Protein AF-A0A1Q8G373-F1 (afdb_monomer_lite)

Foldseek 3Di:
DDDDDPPPPPPPPPPQLPLQQDDPVLQVQLQCQLLDDDDPPDFRSNLVSLVVVCVVSVPPDQQVVCVSLVHGSVLNVCCSRPVQQHWCVSVQSSQVSNQKAKAWDDPLFDLVQFGEHRLLRLLLLQLVVLLRDLVNLCVLLVNDSVQNVCSNVVHIDGSNSVSSSQVSSVIGMGMDRNVRYDHDPPPPPDDDDDDDDDDDDDDDDDDDDDDPDPDDPVNVPPDPDDDPSVRSSVVSNVVSCVVCVVSVVSVVVVDPPPD

Sequence (259 aa):
MYLTHSGTQKTAKTPPLKRLRVGRKLLHELTDAVNSPATASKAHPLGDMLKQLRIDAGAAKRYQFASVLGMTDQTLQKLESQPLKSGSQPMFKLLESFGLALTLEVPDLDISFGYPELHEAFFALRCRNADLTQRELCVASGVARSTLQNFESGKPIKLSMLLKMVNAMGARVMMVPADQVKAGIVAEDDSSNETLHRHDPVSAGTSTPPESRAPSLADKADAAAPPSEQERADRIARANVKRAPWYWDGARRRWPVAS

Radius of gyration: 26.83 Å; chains: 1; bounding box: 79×47×90 Å

Secondary structure (DSSP, 8-state):
-------------PPP-------HHHHHHHHHHHHS---TTS--HHHHHHHHHHHHTT--SHHHHHHHTTS-HHHHHHHHH-TTTSBHHHHHHHHHHTTEEEEE--TT--GGG-EEPHHHHHHHHHHHSTT--HHHHHHHHT--HHHHHHHHTT---BHHHHHHHHHHTT--EEEEEGGGEES-----------------------------PPPPTTTT-S--PPPPHHHHHHHHHHHHHHH-HHHHHHHHTTS----

Structure (mmCIF, N/CA/C/O backbone):
data_AF-A0A1Q8G373-F1
#
_entry.id   AF-A0A1Q8G373-F1
#
loop_
_atom_site.group_PDB
_atom_site.id
_atom_site.type_symbol
_atom_site.label_atom_id
_atom_site.label_alt_id
_atom_site.label_comp_id
_atom_site.label_asym_id
_atom_site.label_entity_id
_atom_site.label_seq_id
_atom_site.pdbx_PDB_ins_code
_atom_site.Cartn_x
_atom_site.Cartn_y
_atom_site.Cartn_z
_atom_site.occupancy
_atom_site.B_iso_or_equiv
_atom_site.auth_seq_id
_atom_site.auth_comp_id
_atom_site.auth_asym_id
_atom_site.auth_atom_id
_atom_site.pdbx_PDB_model_num
ATOM 1 N N . MET A 1 1 ? 7.523 19.845 58.031 1.00 40.66 1 MET A N 1
ATOM 2 C CA . MET A 1 1 ? 7.485 18.493 57.431 1.00 40.66 1 MET A CA 1
ATOM 3 C C . MET A 1 1 ? 6.571 18.550 56.219 1.00 40.66 1 MET A C 1
ATOM 5 O O . MET A 1 1 ? 5.391 18.811 56.395 1.00 40.66 1 MET A O 1
ATOM 9 N N . TYR A 1 2 ? 7.112 18.408 55.008 1.00 35.09 2 TYR A N 1
ATOM 10 C CA . TYR A 1 2 ? 6.327 18.413 53.769 1.00 35.09 2 TYR A CA 1
ATOM 11 C C . TYR A 1 2 ? 5.947 16.974 53.410 1.00 35.09 2 TYR A C 1
ATOM 13 O O . TYR A 1 2 ? 6.823 16.132 53.229 1.00 35.09 2 TYR A O 1
ATOM 21 N N . LEU A 1 3 ? 4.644 16.692 53.345 1.00 36.81 3 LEU A N 1
ATOM 22 C CA . LEU A 1 3 ? 4.107 15.410 52.896 1.00 36.81 3 LEU A CA 1
ATOM 23 C C . LEU A 1 3 ? 4.164 15.352 51.367 1.00 36.81 3 LEU A C 1
ATOM 25 O O . LEU A 1 3 ? 3.478 16.097 50.670 1.00 36.81 3 LEU A O 1
ATOM 29 N N . THR A 1 4 ? 5.000 14.459 50.854 1.00 37.41 4 THR A N 1
ATOM 30 C CA . THR A 1 4 ? 5.125 14.123 49.439 1.00 37.41 4 THR A CA 1
ATOM 31 C C . THR A 1 4 ? 3.889 13.347 48.974 1.00 37.41 4 THR A C 1
ATOM 33 O O . THR A 1 4 ? 3.570 12.279 49.487 1.00 37.41 4 THR A O 1
ATOM 36 N N . HIS A 1 5 ? 3.166 13.878 47.987 1.00 34.53 5 HIS A N 1
ATOM 37 C CA . HIS A 1 5 ? 2.150 13.127 47.247 1.00 34.53 5 HIS A CA 1
ATOM 38 C C . HIS A 1 5 ? 2.832 12.328 46.131 1.00 34.53 5 HIS A C 1
ATOM 40 O O . HIS A 1 5 ? 3.001 12.808 45.012 1.00 34.53 5 HIS A O 1
ATOM 46 N N . SER A 1 6 ? 3.238 11.094 46.432 1.00 36.00 6 SER A N 1
ATOM 47 C CA . SER A 1 6 ? 3.631 10.103 45.428 1.00 36.00 6 SER A CA 1
ATOM 48 C C . SER A 1 6 ? 2.378 9.477 44.807 1.00 36.00 6 SER A C 1
ATOM 50 O O . SER A 1 6 ? 1.908 8.407 45.193 1.00 36.00 6 SER A O 1
ATOM 52 N N . GLY A 1 7 ? 1.814 10.172 43.818 1.00 33.72 7 GLY A N 1
ATOM 53 C CA . GLY A 1 7 ? 0.784 9.622 42.944 1.00 33.72 7 GLY A CA 1
ATOM 54 C C . GLY A 1 7 ? 1.361 8.483 42.107 1.00 33.72 7 GLY A C 1
ATOM 55 O O . GLY A 1 7 ? 2.015 8.711 41.093 1.00 33.72 7 GLY A O 1
ATOM 56 N N . THR A 1 8 ? 1.118 7.245 42.527 1.00 35.25 8 THR A N 1
ATOM 57 C CA . THR A 1 8 ? 1.354 6.058 41.704 1.00 35.25 8 THR A CA 1
ATOM 58 C C . THR A 1 8 ? 0.386 6.093 40.521 1.00 35.25 8 THR A C 1
ATOM 60 O O . THR A 1 8 ? -0.791 5.753 40.638 1.00 35.25 8 THR A O 1
ATOM 63 N N . GLN A 1 9 ? 0.870 6.539 39.358 1.00 37.75 9 GLN A N 1
ATOM 64 C CA . GLN A 1 9 ? 0.157 6.367 38.096 1.00 37.75 9 GLN A CA 1
ATOM 65 C C . GLN A 1 9 ? 0.028 4.866 37.829 1.00 37.75 9 GLN A C 1
ATOM 67 O O . GLN A 1 9 ? 0.966 4.206 37.385 1.00 37.75 9 GLN A O 1
ATOM 72 N N . LYS A 1 10 ? -1.150 4.312 38.135 1.00 37.44 10 LYS A N 1
ATOM 73 C CA . LYS A 1 10 ? -1.556 2.985 37.678 1.00 37.44 10 LYS A CA 1
ATOM 74 C C . LYS A 1 10 ? -1.537 3.016 36.154 1.00 37.44 10 LYS A C 1
ATOM 76 O O . LYS A 1 10 ? -2.417 3.608 35.533 1.00 37.44 10 LYS A O 1
ATOM 81 N N . THR A 1 11 ? -0.521 2.399 35.563 1.00 42.25 11 THR A N 1
ATOM 82 C CA . THR A 1 11 ? -0.479 2.104 34.136 1.00 42.25 11 THR A CA 1
ATOM 83 C C . THR A 1 11 ? -1.720 1.281 33.813 1.00 42.25 11 THR 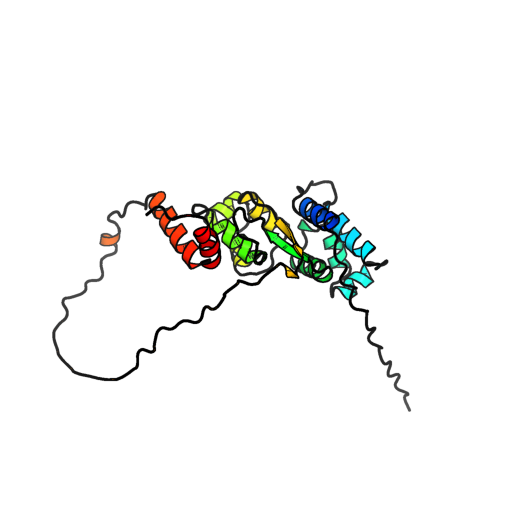A C 1
ATOM 85 O O . THR A 1 11 ? -1.873 0.138 34.249 1.00 42.25 11 THR A O 1
ATOM 88 N N . ALA A 1 12 ? -2.675 1.905 33.126 1.00 42.56 12 ALA A N 1
ATOM 89 C CA . ALA A 1 12 ? -3.857 1.220 32.648 1.00 42.56 12 ALA A CA 1
ATOM 90 C C . ALA A 1 12 ? -3.376 0.117 31.702 1.00 42.56 12 ALA A C 1
ATOM 92 O O . ALA A 1 12 ? -2.926 0.395 30.593 1.00 42.56 12 ALA A O 1
ATOM 93 N N . LYS A 1 13 ? -3.426 -1.137 32.163 1.00 43.00 13 LYS A N 1
ATOM 94 C CA . LYS A 1 13 ? -3.308 -2.311 31.302 1.00 43.00 13 LYS A CA 1
ATOM 95 C C . LYS A 1 13 ? -4.529 -2.296 30.392 1.00 43.00 13 LYS A C 1
ATOM 97 O O . LYS A 1 13 ? -5.554 -2.890 30.714 1.00 43.00 13 LYS A O 1
ATOM 102 N N . THR A 1 14 ? -4.448 -1.550 29.293 1.00 44.91 14 THR A N 1
ATOM 103 C CA . THR A 1 14 ? -5.397 -1.688 28.197 1.00 44.91 14 THR A CA 1
ATOM 104 C C . THR A 1 14 ? -5.365 -3.154 27.792 1.00 44.91 14 THR A C 1
ATOM 106 O O . THR A 1 14 ? -4.277 -3.663 27.498 1.00 44.91 14 THR A O 1
ATOM 109 N N . PRO A 1 15 ? -6.505 -3.864 27.837 1.00 41.16 15 PRO A N 1
ATOM 110 C CA . PRO A 1 15 ? -6.554 -5.213 27.305 1.00 41.16 15 PRO A CA 1
ATOM 111 C C . PRO A 1 15 ? -6.036 -5.150 25.863 1.00 41.16 15 PRO A C 1
ATOM 113 O O . PRO A 1 15 ? -6.321 -4.159 25.177 1.00 41.16 15 PRO A O 1
ATOM 116 N N . PRO A 1 16 ? -5.247 -6.142 25.406 1.00 53.38 16 PRO A N 1
ATOM 117 C CA . PRO A 1 16 ? -4.838 -6.179 24.011 1.00 53.38 16 PRO A CA 1
ATOM 118 C C . PRO A 1 16 ? -6.116 -6.036 23.197 1.00 53.38 16 PRO A C 1
ATOM 120 O O . PRO A 1 16 ? -7.096 -6.718 23.518 1.00 53.38 16 PRO A O 1
ATOM 123 N N . LEU A 1 17 ? -6.138 -5.113 22.223 1.00 54.50 17 LEU A N 1
ATOM 124 C CA . LEU A 1 17 ? -7.210 -5.068 21.232 1.00 54.50 17 LEU A CA 1
ATOM 125 C C . LEU A 1 17 ? -7.452 -6.527 20.865 1.00 54.50 17 LEU A C 1
ATOM 127 O O . LEU A 1 17 ? -6.525 -7.188 20.386 1.00 54.50 17 LEU A O 1
ATOM 131 N N . LYS A 1 18 ? -8.622 -7.079 21.231 1.00 47.75 18 LYS A N 1
ATOM 132 C CA . LYS A 1 18 ? -9.001 -8.425 20.793 1.00 47.75 18 LYS A CA 1
ATOM 133 C C . LYS A 1 18 ? -8.714 -8.382 19.308 1.00 47.75 18 LYS A C 1
ATOM 135 O O . LYS A 1 18 ? -9.288 -7.505 18.673 1.00 47.75 18 LYS A O 1
ATOM 140 N N . ARG A 1 19 ? -7.767 -9.191 18.810 1.00 53.88 19 ARG A N 1
ATOM 141 C CA . ARG A 1 19 ? -7.349 -9.171 17.402 1.00 53.88 19 ARG A CA 1
ATOM 142 C C . ARG A 1 19 ? -8.621 -9.322 16.585 1.00 53.88 19 ARG A C 1
ATOM 144 O O . ARG A 1 19 ? -9.150 -10.429 16.473 1.00 53.88 19 ARG A O 1
ATOM 151 N N . LEU A 1 20 ? -9.184 -8.197 16.160 1.00 58.12 20 LEU A N 1
ATOM 152 C CA . LEU A 1 20 ? -10.490 -8.151 15.542 1.00 58.12 20 LEU A CA 1
ATOM 153 C C . LEU A 1 20 ? -10.232 -8.688 14.162 1.00 58.12 20 LEU A C 1
ATOM 155 O O . LEU A 1 20 ? -9.673 -7.999 13.315 1.00 58.12 20 LEU A O 1
ATOM 159 N N . ARG A 1 21 ? -10.531 -9.976 13.996 1.00 65.62 21 ARG A N 1
ATOM 160 C CA . ARG A 1 21 ? -10.386 -10.638 12.713 1.00 65.62 21 ARG A CA 1
ATOM 161 C C . ARG A 1 21 ? -11.358 -9.957 11.771 1.00 65.62 21 ARG A C 1
ATOM 163 O O . ARG A 1 21 ? -12.569 -10.140 11.873 1.00 65.62 21 ARG A O 1
ATOM 170 N N . VAL A 1 22 ? -10.801 -9.145 10.887 1.00 75.38 22 VAL A N 1
ATOM 171 C CA . VAL A 1 22 ? -11.544 -8.499 9.819 1.00 75.38 22 VAL A CA 1
ATOM 172 C C . VAL A 1 22 ? -12.121 -9.605 8.939 1.00 75.38 22 VAL A C 1
ATOM 174 O O . VAL A 1 22 ? -11.397 -10.460 8.429 1.00 75.38 22 VAL A O 1
ATOM 177 N N . GLY A 1 23 ? -13.448 -9.641 8.821 1.00 76.31 23 GLY A N 1
ATOM 178 C CA . GLY A 1 23 ? -14.125 -10.620 7.977 1.00 76.31 23 GLY A CA 1
ATOM 179 C C . GLY A 1 23 ? -13.752 -10.436 6.503 1.00 76.31 23 GLY A C 1
ATOM 180 O O . GLY A 1 23 ? -13.417 -9.334 6.071 1.00 76.31 23 GLY A O 1
ATOM 181 N N . ARG A 1 24 ? -13.874 -11.505 5.702 1.00 80.44 24 ARG A N 1
ATOM 182 C CA . ARG A 1 24 ? -13.536 -11.494 4.261 1.00 80.44 24 ARG A CA 1
ATOM 183 C C . ARG A 1 24 ? -14.204 -10.351 3.488 1.00 80.44 24 ARG A C 1
ATOM 185 O O . ARG A 1 24 ? -13.582 -9.769 2.610 1.00 80.44 24 ARG A O 1
ATOM 192 N N . LYS A 1 25 ? -15.449 -10.012 3.841 1.00 84.31 25 LYS A N 1
ATOM 193 C CA . LYS A 1 25 ? -16.202 -8.914 3.222 1.00 84.31 25 LYS A CA 1
ATOM 194 C C . LYS A 1 25 ? -15.524 -7.557 3.441 1.00 84.31 25 LYS A C 1
ATOM 196 O O . LYS A 1 25 ? -15.244 -6.863 2.475 1.00 84.31 25 LYS A O 1
ATOM 201 N N . LEU A 1 26 ? -15.201 -7.222 4.690 1.00 83.19 26 LEU A N 1
ATOM 202 C CA . LEU A 1 26 ? -14.555 -5.951 5.023 1.00 83.19 26 LEU A CA 1
ATOM 203 C C . LEU A 1 26 ? -13.131 -5.873 4.449 1.00 83.19 26 LEU A C 1
ATOM 205 O O . LEU A 1 26 ? -12.700 -4.809 4.024 1.00 83.19 26 LEU A O 1
ATOM 209 N N . LEU A 1 27 ? -12.417 -7.001 4.362 1.00 87.00 27 LEU A N 1
ATOM 210 C CA . LEU A 1 27 ? -11.117 -7.066 3.683 1.00 87.00 27 LEU A CA 1
ATOM 211 C C . LEU A 1 27 ? -11.221 -6.709 2.190 1.00 87.00 27 LEU A C 1
ATOM 213 O O . LEU A 1 27 ? -10.387 -5.966 1.666 1.00 87.00 27 LEU A O 1
ATOM 217 N N . HIS A 1 28 ? -12.251 -7.225 1.516 1.00 87.12 28 HIS A N 1
ATOM 218 C CA . HIS A 1 28 ? -12.525 -6.916 0.115 1.00 87.12 28 HIS A CA 1
ATOM 219 C C . HIS A 1 28 ? -12.902 -5.441 -0.060 1.00 87.12 28 HIS A C 1
ATOM 221 O O . HIS A 1 28 ? -12.321 -4.753 -0.893 1.00 87.12 28 HIS A O 1
ATOM 227 N N . GLU A 1 29 ? -13.798 -4.925 0.787 1.00 89.69 29 GLU A N 1
ATOM 228 C CA . GLU A 1 29 ? -14.205 -3.514 0.779 1.00 89.69 29 GLU A CA 1
ATOM 229 C C . GLU A 1 29 ? -13.019 -2.574 1.025 1.00 89.69 29 GLU A C 1
ATOM 231 O O . GLU A 1 29 ? -12.872 -1.569 0.335 1.00 89.69 29 GLU A O 1
ATOM 236 N N . LEU A 1 30 ? -12.127 -2.915 1.958 1.00 90.06 30 LEU A N 1
ATOM 237 C CA . LEU A 1 30 ? -10.898 -2.163 2.210 1.00 90.06 30 LEU A CA 1
ATOM 238 C C . LEU A 1 30 ? -9.950 -2.183 1.007 1.00 90.06 30 LEU A C 1
ATOM 240 O O . LEU A 1 30 ? -9.369 -1.150 0.671 1.00 90.06 30 LEU A O 1
ATOM 244 N N . THR A 1 31 ? -9.800 -3.338 0.355 1.00 90.81 31 THR A N 1
ATOM 245 C CA . THR A 1 31 ? -8.968 -3.488 -0.847 1.00 90.81 31 THR A CA 1
ATOM 246 C C . THR A 1 31 ? -9.516 -2.651 -2.004 1.00 90.81 31 THR A C 1
ATOM 248 O O . THR A 1 31 ? -8.767 -1.911 -2.646 1.00 90.81 31 THR A O 1
ATOM 251 N N . ASP A 1 32 ? -10.825 -2.677 -2.238 1.00 91.75 32 ASP A N 1
ATOM 252 C CA . ASP A 1 32 ? -11.466 -1.848 -3.264 1.00 91.75 32 ASP A CA 1
ATOM 253 C C . ASP A 1 32 ? -11.379 -0.357 -2.925 1.00 91.75 32 ASP A C 1
ATOM 255 O O . ASP A 1 32 ? -11.057 0.479 -3.777 1.00 91.75 32 ASP A O 1
ATOM 259 N N . ALA A 1 33 ? -11.588 -0.011 -1.655 1.00 91.31 33 ALA A N 1
ATOM 260 C CA . ALA A 1 33 ? -11.496 1.357 -1.178 1.00 91.31 33 ALA A CA 1
ATOM 261 C C . ALA A 1 33 ? -10.077 1.924 -1.319 1.00 91.31 33 ALA A C 1
ATOM 263 O O . ALA A 1 33 ? -9.946 3.106 -1.625 1.00 91.31 33 ALA A O 1
ATOM 264 N N . VAL A 1 34 ? -9.018 1.120 -1.135 1.00 91.75 34 VAL A N 1
ATOM 265 C CA . VAL A 1 34 ? -7.618 1.564 -1.290 1.00 91.75 34 VAL A CA 1
ATOM 266 C C . VAL A 1 34 ? -7.278 1.929 -2.736 1.00 91.75 34 VAL A C 1
ATOM 268 O O . VAL A 1 34 ? -6.515 2.867 -2.958 1.00 91.75 34 VAL A O 1
ATOM 271 N N . ASN A 1 35 ? -7.851 1.210 -3.704 1.00 90.94 35 ASN A N 1
ATOM 272 C CA . ASN A 1 35 ? -7.591 1.399 -5.134 1.00 90.94 35 ASN A CA 1
ATOM 273 C C . ASN A 1 35 ? -8.575 2.375 -5.797 1.00 90.94 35 ASN A C 1
ATOM 275 O O . ASN A 1 35 ? -8.449 2.666 -6.986 1.00 90.94 35 ASN A O 1
ATOM 279 N N . SER A 1 36 ? -9.564 2.872 -5.053 1.00 89.81 36 SER A N 1
ATOM 280 C CA . SER A 1 36 ? -10.549 3.815 -5.574 1.00 89.81 36 SER A CA 1
ATOM 281 C C . SER A 1 36 ? -9.874 5.130 -5.996 1.00 89.81 36 SER A C 1
ATOM 283 O O . SER A 1 36 ? -9.014 5.642 -5.277 1.00 89.81 36 SER A O 1
ATOM 285 N N . PRO A 1 37 ? -10.245 5.718 -7.146 1.00 82.88 37 PRO A N 1
ATOM 286 C CA . PRO A 1 37 ? -9.646 6.964 -7.600 1.00 82.88 37 PRO A CA 1
ATOM 287 C C . PRO A 1 37 ? -9.969 8.108 -6.633 1.00 82.88 37 PRO A C 1
ATOM 289 O O . PRO A 1 37 ? -11.103 8.285 -6.185 1.00 82.88 37 PRO A O 1
ATOM 292 N N . ALA A 1 38 ? -8.965 8.933 -6.339 1.00 75.75 38 ALA A N 1
ATOM 293 C CA . ALA A 1 38 ? -9.148 10.110 -5.504 1.00 75.75 38 ALA A CA 1
ATOM 294 C C . ALA A 1 38 ? -9.917 11.198 -6.268 1.00 75.75 38 ALA A C 1
ATOM 296 O O . ALA A 1 38 ? -9.365 11.856 -7.148 1.00 75.75 38 ALA A O 1
ATOM 297 N N . THR A 1 39 ? -11.180 11.427 -5.917 1.00 74.06 39 THR A N 1
ATOM 298 C CA . THR A 1 39 ? -11.955 12.560 -6.444 1.00 74.06 39 THR A CA 1
ATOM 299 C C . THR A 1 39 ? -11.645 13.834 -5.658 1.00 74.06 39 THR A C 1
ATOM 301 O O . THR A 1 39 ? -11.597 13.797 -4.431 1.00 74.06 39 THR A O 1
ATOM 304 N N . ALA A 1 40 ? -11.477 14.973 -6.336 1.00 61.69 40 ALA A N 1
ATOM 305 C CA . ALA A 1 40 ? -11.074 16.236 -5.705 1.00 61.69 40 ALA A CA 1
ATOM 306 C C . ALA A 1 40 ? -12.068 16.783 -4.656 1.00 61.69 40 ALA A C 1
ATOM 308 O O . ALA A 1 40 ? -11.662 17.545 -3.781 1.00 61.69 40 ALA A O 1
ATOM 309 N N . SER A 1 41 ? -13.349 16.405 -4.731 1.00 61.81 41 SER A N 1
ATOM 310 C CA . SER A 1 41 ? -14.431 16.992 -3.928 1.00 61.81 41 SER A CA 1
ATOM 311 C C . SER A 1 41 ? -14.982 16.098 -2.814 1.00 61.81 41 SER A C 1
ATOM 313 O O . SER A 1 41 ? -15.670 16.603 -1.929 1.00 61.81 41 SER A O 1
ATOM 315 N N . LYS A 1 42 ? -14.701 14.789 -2.824 1.00 74.88 42 LYS A N 1
ATOM 316 C CA . LYS A 1 42 ? -15.295 13.827 -1.882 1.00 74.88 42 LYS A CA 1
ATOM 317 C C . LYS A 1 42 ? -14.236 13.209 -0.976 1.00 74.88 42 LYS A C 1
ATOM 319 O O . LYS A 1 42 ? -13.100 12.985 -1.395 1.00 74.88 42 LYS A O 1
ATOM 324 N N . ALA A 1 43 ? -14.623 12.925 0.269 1.00 81.56 43 ALA A N 1
ATOM 325 C CA . ALA A 1 43 ? -13.822 12.105 1.168 1.00 81.56 43 ALA A CA 1
ATOM 326 C C . ALA A 1 43 ? -13.487 10.769 0.490 1.00 81.56 43 ALA A C 1
ATOM 328 O O . ALA A 1 43 ? -14.315 10.185 -0.213 1.00 81.56 43 ALA A O 1
ATOM 329 N N . HIS A 1 44 ? -12.250 10.316 0.666 1.00 89.19 44 HIS A N 1
ATOM 330 C CA . HIS A 1 44 ? -11.803 9.067 0.068 1.00 89.19 44 HIS A CA 1
ATOM 331 C C . HIS A 1 44 ? -12.489 7.889 0.779 1.00 89.19 44 HIS A C 1
ATOM 333 O O . HIS A 1 44 ? -12.436 7.857 2.010 1.00 89.19 44 HIS A O 1
ATOM 339 N N . PRO A 1 45 ? -13.048 6.895 0.063 1.00 90.75 45 PRO A N 1
ATOM 340 C CA . PRO A 1 45 ? -13.813 5.799 0.675 1.00 90.75 45 PRO A CA 1
ATOM 341 C C . PRO A 1 45 ? -12.998 5.007 1.705 1.00 90.75 45 PRO A C 1
ATOM 343 O O . PRO A 1 45 ? -13.522 4.572 2.726 1.00 90.75 45 PRO A O 1
ATOM 346 N N . LEU A 1 46 ? -11.683 4.891 1.491 1.00 91.50 46 LEU A N 1
ATOM 347 C CA . LEU A 1 46 ? -10.771 4.284 2.466 1.00 91.50 46 LEU A CA 1
ATOM 348 C C . LEU A 1 46 ? -10.847 4.953 3.847 1.00 91.50 46 LEU A C 1
ATOM 350 O O . LEU A 1 46 ? -10.764 4.270 4.857 1.00 91.50 46 LEU A O 1
ATOM 354 N N . GLY A 1 47 ? -11.009 6.275 3.900 1.00 91.81 47 GLY A N 1
ATOM 355 C CA . GLY A 1 47 ? -11.092 7.016 5.156 1.00 91.81 47 GLY A CA 1
ATOM 356 C C . GLY A 1 47 ? -12.307 6.609 5.988 1.00 91.81 47 GLY A C 1
ATOM 357 O O . GLY A 1 47 ? -12.187 6.365 7.191 1.00 91.81 47 GLY A O 1
ATOM 358 N N . ASP A 1 48 ? -13.450 6.436 5.322 1.00 90.44 48 ASP A N 1
ATOM 359 C CA . ASP A 1 48 ? -14.688 5.965 5.943 1.00 90.44 48 ASP A CA 1
ATOM 360 C C . ASP A 1 48 ? -14.552 4.521 6.443 1.00 90.44 48 ASP A C 1
ATOM 362 O O . ASP A 1 48 ? -14.980 4.215 7.555 1.00 90.44 48 ASP A O 1
ATOM 366 N N . MET A 1 49 ? -13.879 3.648 5.686 1.00 90.50 49 MET A N 1
ATOM 367 C CA . MET A 1 49 ? -13.615 2.266 6.112 1.00 90.50 49 MET A CA 1
ATOM 368 C C . MET A 1 49 ? -12.679 2.190 7.327 1.00 90.50 49 MET A C 1
ATOM 370 O O . MET A 1 49 ? -12.911 1.408 8.245 1.00 90.50 49 MET A O 1
ATOM 374 N N . LEU A 1 50 ? -11.648 3.038 7.389 1.00 90.56 50 LEU A N 1
ATOM 375 C CA . LEU A 1 50 ? -10.752 3.118 8.552 1.00 90.56 50 LEU A CA 1
ATOM 376 C C . LEU A 1 50 ? -11.482 3.631 9.798 1.00 90.56 50 LEU A C 1
ATOM 378 O O . LEU A 1 50 ? -11.260 3.142 10.907 1.00 90.56 50 LEU A O 1
ATOM 382 N N . LYS A 1 51 ? -12.394 4.588 9.611 1.00 90.38 51 LYS A N 1
ATOM 383 C CA . LYS A 1 51 ? -13.281 5.060 10.674 1.00 90.38 51 LYS A CA 1
ATOM 384 C C . LYS A 1 51 ? -14.228 3.950 11.138 1.00 90.38 51 LYS A C 1
ATOM 386 O O . LYS A 1 51 ? -14.445 3.825 12.343 1.00 90.38 51 LYS A O 1
ATOM 391 N N . GLN A 1 52 ? -14.761 3.145 10.216 1.00 87.31 52 GLN A N 1
ATOM 392 C CA . GLN A 1 52 ? -15.616 2.004 10.542 1.00 87.31 52 GLN A CA 1
ATOM 393 C C . GLN A 1 52 ? -14.856 0.949 11.354 1.00 87.31 52 GLN A C 1
ATOM 395 O O . GLN A 1 52 ? -15.335 0.558 12.413 1.00 87.31 52 GLN A O 1
ATOM 400 N N . LEU A 1 53 ? -13.626 0.601 10.957 1.00 87.06 53 LEU A N 1
ATOM 401 C CA . LEU A 1 53 ? -12.752 -0.299 11.723 1.00 87.06 53 LEU A CA 1
ATOM 402 C C . LEU A 1 53 ? -12.573 0.157 13.177 1.00 87.06 53 LEU A C 1
ATOM 404 O O . LEU A 1 53 ? -12.633 -0.650 14.104 1.00 87.06 53 LEU A O 1
ATOM 408 N N . ARG A 1 54 ? -12.385 1.463 13.404 1.00 88.06 54 ARG A N 1
ATOM 409 C CA . ARG A 1 54 ? -12.296 2.016 14.762 1.00 88.06 54 ARG A CA 1
ATOM 410 C C . ARG A 1 54 ? -13.603 1.865 15.544 1.00 88.06 54 ARG A C 1
ATOM 412 O O . ARG A 1 54 ? -13.558 1.583 16.741 1.00 88.06 54 ARG A O 1
ATOM 419 N N . ILE A 1 55 ? -14.748 2.116 14.907 1.00 85.06 55 ILE A N 1
ATOM 420 C CA . ILE A 1 55 ? -16.068 1.980 15.543 1.00 85.06 55 ILE A CA 1
ATOM 421 C C . ILE A 1 55 ? -16.303 0.517 15.933 1.00 85.06 55 ILE A C 1
ATOM 423 O O . ILE A 1 55 ? -16.662 0.246 17.079 1.00 85.06 55 ILE A O 1
ATOM 427 N N . ASP A 1 56 ? -16.002 -0.413 15.028 1.00 80.81 56 ASP A N 1
ATOM 428 C CA . ASP A 1 56 ? -16.121 -1.857 15.250 1.00 80.81 56 ASP A CA 1
ATOM 429 C C . ASP A 1 56 ? -15.161 -2.356 16.340 1.00 80.81 56 ASP A C 1
ATOM 431 O O . ASP A 1 56 ? -15.457 -3.318 17.049 1.00 80.81 56 ASP A O 1
ATOM 435 N N . ALA A 1 57 ? -14.042 -1.653 16.554 1.00 78.75 57 ALA A N 1
ATOM 436 C CA . ALA A 1 57 ? -13.135 -1.899 17.671 1.00 78.75 57 ALA A CA 1
ATOM 437 C C . ALA A 1 57 ? -13.700 -1.543 19.055 1.00 78.75 57 ALA A C 1
ATOM 439 O O . ALA A 1 57 ? -13.029 -1.762 20.066 1.00 78.75 57 ALA A O 1
ATOM 440 N N . GLY A 1 58 ? -14.919 -1.001 19.131 1.00 73.69 58 GLY A N 1
ATOM 441 C CA . GLY A 1 58 ? -15.573 -0.631 20.387 1.00 73.69 58 GLY A CA 1
ATOM 442 C C . GLY A 1 58 ? -14.975 0.616 21.046 1.00 73.69 58 GLY A C 1
ATOM 443 O O . GLY A 1 58 ? -15.359 0.977 22.159 1.00 73.69 58 GLY A O 1
ATOM 444 N N . ALA A 1 59 ? -14.051 1.307 20.372 1.00 67.88 59 ALA A N 1
ATOM 445 C CA . ALA A 1 59 ? -13.464 2.548 20.854 1.00 67.88 59 ALA A CA 1
ATOM 446 C C . ALA A 1 59 ? -14.349 3.736 20.449 1.00 67.88 59 ALA A C 1
ATOM 448 O O . ALA A 1 59 ? -14.196 4.330 19.376 1.00 67.88 59 ALA A O 1
ATOM 449 N N . ALA A 1 60 ? -15.273 4.108 21.341 1.00 63.78 60 ALA A N 1
ATOM 450 C CA . ALA A 1 60 ? -16.222 5.197 21.102 1.00 63.78 60 ALA A CA 1
ATOM 451 C C . ALA A 1 60 ? -15.531 6.542 20.807 1.00 63.78 60 ALA A C 1
ATOM 453 O O . ALA A 1 60 ? -16.035 7.343 20.019 1.00 63.78 60 ALA A O 1
ATOM 454 N N . LYS A 1 61 ? -14.356 6.797 21.404 1.00 84.69 61 LYS A N 1
ATOM 455 C CA . LYS A 1 61 ? -13.641 8.075 21.279 1.00 84.69 61 LYS A CA 1
ATOM 456 C C . LYS A 1 61 ? -12.306 7.906 20.547 1.00 84.69 61 LYS A C 1
ATOM 458 O O . LYS A 1 61 ? -11.464 7.104 20.947 1.00 84.69 61 LYS A O 1
ATOM 463 N N . ARG A 1 62 ? -12.090 8.711 19.499 1.00 90.06 62 ARG A N 1
ATOM 464 C CA . ARG A 1 62 ? -10.909 8.652 18.613 1.00 90.06 62 ARG A CA 1
ATOM 465 C C . ARG A 1 62 ? -9.576 8.738 19.361 1.00 90.06 62 ARG A C 1
ATOM 467 O O . ARG A 1 62 ? -8.698 7.922 19.103 1.00 90.06 62 ARG A O 1
ATOM 474 N N . TYR A 1 63 ? -9.452 9.637 20.338 1.00 90.06 63 TYR A N 1
ATOM 475 C CA . TYR A 1 63 ? -8.215 9.799 21.111 1.00 90.06 63 TYR A CA 1
ATOM 476 C C . TYR A 1 63 ? -7.834 8.551 21.922 1.00 90.06 63 TYR A C 1
ATOM 478 O O . TYR A 1 63 ? -6.650 8.273 22.089 1.00 90.06 63 TYR A O 1
ATOM 486 N N . GLN A 1 64 ? -8.817 7.779 22.407 1.00 88.19 64 GLN A N 1
ATOM 487 C CA . GLN A 1 64 ? -8.555 6.534 23.136 1.00 88.19 64 GLN A CA 1
ATOM 488 C C . GLN A 1 64 ? -7.964 5.498 22.187 1.00 88.19 64 GLN A C 1
ATOM 490 O O . GLN A 1 64 ? -6.962 4.868 22.506 1.00 88.19 64 GLN A O 1
ATOM 495 N N . PHE A 1 65 ? -8.540 5.385 20.989 1.00 88.50 65 PHE A N 1
ATOM 496 C CA . PHE A 1 65 ? -8.023 4.496 19.959 1.00 88.50 65 PHE A CA 1
ATOM 497 C C . PHE A 1 65 ? -6.628 4.919 19.484 1.00 88.50 65 PHE A C 1
ATOM 499 O O . PHE A 1 65 ? -5.728 4.090 19.416 1.00 88.50 65 PHE A O 1
ATOM 506 N N . ALA A 1 66 ? -6.411 6.216 19.244 1.00 89.88 66 ALA A N 1
ATOM 507 C CA . ALA A 1 66 ? -5.102 6.752 18.875 1.00 89.88 66 ALA A CA 1
ATOM 508 C C . ALA A 1 66 ? -4.031 6.422 19.930 1.00 89.88 66 ALA A C 1
ATOM 510 O O . ALA A 1 66 ? -2.943 5.968 19.577 1.00 89.88 66 ALA A O 1
ATOM 511 N N . SER A 1 67 ? -4.370 6.566 21.218 1.00 87.69 67 SER A N 1
ATOM 512 C CA . SER A 1 67 ? -3.490 6.195 22.329 1.00 87.69 67 SER A CA 1
ATOM 513 C C . SER A 1 67 ? -3.136 4.708 22.319 1.00 87.69 67 SER A C 1
ATOM 515 O O . SER A 1 67 ? -1.981 4.368 22.556 1.00 87.69 67 SER A O 1
ATOM 517 N N . VAL A 1 68 ? -4.100 3.826 22.034 1.00 85.44 68 VAL A N 1
ATOM 518 C CA . VAL A 1 68 ? -3.860 2.376 21.933 1.00 85.44 68 VAL A CA 1
ATOM 519 C C . VAL A 1 68 ? -2.938 2.045 20.757 1.00 85.44 68 VAL A C 1
ATOM 521 O O . VAL A 1 68 ? -2.059 1.201 20.889 1.00 85.44 68 VAL A O 1
ATOM 524 N N . LEU A 1 69 ? -3.085 2.746 19.631 1.00 86.56 69 LEU A N 1
ATOM 525 C CA . LEU A 1 69 ? -2.219 2.590 18.459 1.00 86.56 69 LEU A CA 1
ATOM 526 C C . LEU A 1 69 ? -0.843 3.274 18.599 1.00 86.56 69 LEU A C 1
ATOM 528 O O . LEU A 1 69 ? -0.038 3.239 17.664 1.00 86.56 69 LEU A O 1
ATOM 532 N N . GLY A 1 70 ? -0.569 3.948 19.722 1.00 87.81 70 GLY A N 1
ATOM 533 C CA . GLY A 1 70 ? 0.675 4.695 19.923 1.00 87.81 70 GLY A CA 1
ATOM 534 C C . GLY A 1 70 ? 0.855 5.845 18.925 1.00 87.81 70 GLY A C 1
ATOM 535 O O . GLY A 1 70 ? 1.967 6.092 18.451 1.00 87.81 70 GLY A O 1
ATOM 536 N N . MET A 1 71 ? -0.235 6.527 18.558 1.00 92.69 71 MET A N 1
ATOM 537 C CA . MET A 1 71 ? -0.228 7.703 17.682 1.00 92.69 71 MET A CA 1
ATOM 538 C C . MET A 1 71 ? -1.064 8.848 18.265 1.00 92.69 71 MET A C 1
ATOM 540 O O . MET A 1 71 ? -1.856 8.671 19.186 1.00 92.69 71 MET A O 1
ATOM 544 N N . THR A 1 72 ? -0.895 10.057 17.730 1.00 93.19 72 THR A N 1
ATOM 545 C CA . THR A 1 72 ? -1.681 11.216 18.177 1.00 93.19 72 THR A CA 1
ATOM 546 C C . THR A 1 72 ? -3.088 11.202 17.576 1.00 93.19 72 THR A C 1
ATOM 548 O O . THR A 1 72 ? -3.286 10.737 16.451 1.00 93.19 72 THR A O 1
ATOM 551 N N . ASP A 1 73 ? -4.064 11.785 18.281 1.00 93.56 73 ASP A N 1
ATOM 552 C CA . ASP A 1 73 ? -5.438 11.953 17.777 1.00 93.56 73 ASP A CA 1
ATOM 553 C C . ASP A 1 73 ? -5.474 12.684 16.421 1.00 93.56 73 ASP A C 1
ATOM 555 O O . ASP A 1 73 ? -6.208 12.296 15.515 1.00 93.56 73 ASP A O 1
ATOM 559 N N . GLN A 1 74 ? -4.594 13.675 16.234 1.00 93.69 74 GLN A N 1
ATOM 560 C CA . GLN A 1 74 ? -4.445 14.399 14.971 1.00 93.69 74 GLN A CA 1
ATOM 561 C C . GLN A 1 74 ? -3.920 13.505 13.834 1.00 93.69 74 GLN A C 1
ATOM 563 O O . GLN A 1 74 ? -4.320 13.675 12.681 1.00 93.69 74 GLN A O 1
ATOM 568 N N . THR A 1 75 ? -3.023 12.560 14.131 1.00 92.88 75 THR A N 1
ATOM 569 C CA . THR A 1 75 ? -2.507 11.607 13.134 1.00 92.88 75 THR A CA 1
ATOM 570 C C . THR A 1 75 ? -3.615 10.671 12.675 1.00 92.88 75 THR A C 1
ATOM 572 O O . THR A 1 75 ?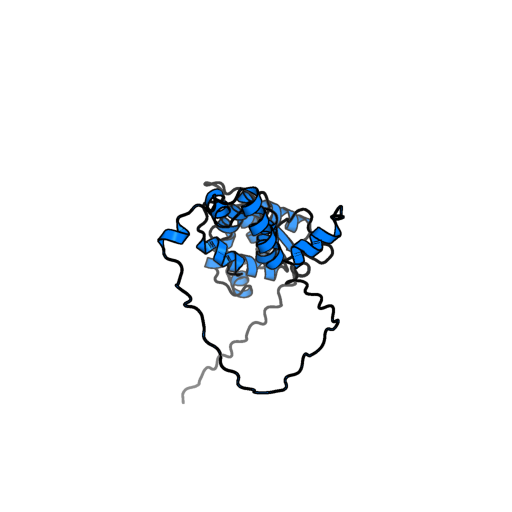 -3.812 10.506 11.472 1.00 92.88 75 THR A O 1
ATOM 575 N N . LEU A 1 76 ? -4.389 10.133 13.620 1.00 93.12 76 LEU A N 1
ATOM 576 C CA . LEU A 1 76 ? -5.534 9.283 13.311 1.00 93.12 76 LEU A CA 1
ATOM 577 C C . LEU A 1 76 ? -6.620 10.055 12.544 1.00 93.12 76 LEU A C 1
ATOM 579 O O . LEU A 1 76 ? -7.127 9.565 11.542 1.00 93.12 76 LEU A O 1
ATOM 583 N N . GLN A 1 77 ? -6.906 11.303 12.928 1.00 93.44 77 GLN A N 1
ATOM 584 C CA . GLN A 1 77 ? -7.823 12.173 12.186 1.00 93.44 77 GLN A CA 1
ATOM 585 C C . GLN A 1 77 ? -7.383 12.390 10.736 1.00 93.44 77 GLN A C 1
ATOM 587 O O . GLN A 1 77 ? -8.210 12.351 9.825 1.00 93.44 77 GLN A O 1
ATOM 592 N N . LYS A 1 78 ? -6.093 12.658 10.505 1.00 92.62 78 LYS A N 1
ATOM 593 C CA . LYS A 1 78 ? -5.547 12.826 9.150 1.00 92.62 78 LYS A CA 1
ATOM 594 C C . LYS A 1 78 ? -5.667 11.537 8.343 1.00 92.62 78 LYS A C 1
ATOM 596 O O . LYS A 1 78 ? -5.986 11.602 7.160 1.00 92.62 78 LYS A O 1
ATOM 601 N N . LEU A 1 79 ? -5.468 10.390 8.986 1.00 92.12 79 LEU A N 1
ATOM 602 C CA . LEU A 1 79 ? -5.607 9.084 8.358 1.00 92.12 79 LEU A CA 1
ATOM 603 C C . LEU A 1 79 ? -7.063 8.792 7.953 1.00 92.12 79 LEU A C 1
ATOM 605 O O . LEU A 1 79 ? -7.296 8.387 6.821 1.00 92.12 79 LEU A O 1
ATOM 609 N N . GLU A 1 80 ? -8.036 9.073 8.825 1.00 92.25 80 GLU A N 1
ATOM 610 C CA . GLU A 1 80 ? -9.473 8.896 8.546 1.00 92.25 80 GLU A CA 1
ATOM 611 C C . GLU A 1 80 ? -10.009 9.909 7.515 1.00 92.25 80 GLU A C 1
ATOM 613 O O . GLU A 1 80 ? -10.881 9.585 6.722 1.00 92.25 80 GLU A O 1
ATOM 618 N N . SER A 1 81 ? -9.503 11.147 7.496 1.00 91.62 81 SER A N 1
ATOM 619 C CA . SER A 1 81 ? -10.013 12.199 6.593 1.00 91.62 81 SER A CA 1
ATOM 620 C C . SER A 1 81 ? -9.295 12.266 5.242 1.00 91.62 81 SER A C 1
ATOM 622 O O . SER A 1 81 ? -9.904 12.595 4.225 1.00 91.62 81 SER A O 1
ATOM 624 N N . GLN A 1 82 ? -7.988 11.999 5.215 1.00 90.69 82 GLN A N 1
ATOM 625 C CA . GLN A 1 82 ? -7.127 12.131 4.038 1.00 90.69 82 GLN A CA 1
ATOM 626 C C . GLN A 1 82 ? -6.086 10.995 4.001 1.00 90.69 82 GLN A C 1
ATOM 628 O O . GLN A 1 82 ? -4.872 11.249 4.055 1.00 90.69 82 GLN A O 1
ATOM 633 N N . PRO A 1 83 ? -6.522 9.727 3.872 1.00 90.62 83 PRO A N 1
ATOM 634 C CA . PRO A 1 83 ? -5.631 8.571 3.979 1.00 90.62 83 PRO A CA 1
ATOM 635 C C . PRO A 1 83 ? -4.504 8.586 2.937 1.00 90.62 83 PRO A C 1
ATOM 637 O O . PRO A 1 83 ? -3.368 8.245 3.246 1.00 90.62 83 PRO A O 1
ATOM 640 N N . LEU A 1 84 ? -4.771 9.074 1.720 1.00 89.19 84 LEU A N 1
ATOM 641 C CA . LEU A 1 84 ? -3.776 9.119 0.641 1.00 89.19 84 LEU A CA 1
ATOM 642 C C . LEU A 1 84 ? -2.674 10.173 0.833 1.00 89.19 84 LEU A C 1
ATOM 644 O O . LEU A 1 84 ? -1.586 10.056 0.258 1.00 89.19 84 LEU A O 1
ATOM 648 N N . LYS A 1 85 ? -2.964 11.232 1.598 1.00 86.31 85 LYS A N 1
ATOM 649 C CA . LYS A 1 85 ? -2.014 12.316 1.902 1.00 86.31 85 LYS A CA 1
ATOM 650 C C . LYS A 1 85 ? -1.208 12.027 3.167 1.00 86.31 85 LYS A C 1
ATOM 652 O O . LYS A 1 85 ? -0.155 12.637 3.368 1.00 86.31 85 LYS A O 1
ATOM 657 N N . SER A 1 86 ? -1.691 11.099 3.986 1.00 83.75 86 SER A N 1
ATOM 658 C CA . SER A 1 86 ? -1.002 10.621 5.177 1.00 83.75 86 SER A CA 1
ATOM 659 C C . SER A 1 86 ? 0.241 9.806 4.798 1.00 83.75 86 SER A C 1
ATOM 661 O O . SER A 1 86 ? 0.329 9.219 3.716 1.00 83.75 86 SER A O 1
ATOM 663 N N . GLY A 1 87 ? 1.245 9.800 5.678 1.00 81.12 87 GLY A N 1
ATOM 664 C CA . GLY A 1 87 ? 2.366 8.868 5.543 1.00 81.12 87 GLY A CA 1
ATOM 665 C C . GLY A 1 87 ? 1.871 7.419 5.633 1.00 81.12 87 GLY A C 1
ATOM 666 O O . GLY A 1 87 ? 0.850 7.160 6.268 1.00 81.12 87 GLY A O 1
ATOM 667 N N . SER A 1 88 ? 2.585 6.471 5.023 1.00 85.31 88 SER A N 1
ATOM 668 C CA . SER A 1 88 ? 2.224 5.045 5.111 1.00 85.31 88 SER A CA 1
ATOM 669 C C . SER A 1 88 ? 2.396 4.462 6.509 1.00 85.31 88 SER A C 1
ATOM 671 O O . SER A 1 88 ? 1.628 3.588 6.879 1.00 85.31 88 SER A O 1
ATOM 673 N N . GLN A 1 89 ? 3.337 4.958 7.319 1.00 88.19 89 GLN A N 1
ATOM 674 C CA . GLN A 1 89 ? 3.574 4.401 8.657 1.00 88.19 89 GLN A CA 1
ATOM 675 C C . GLN A 1 89 ? 2.328 4.394 9.563 1.00 88.19 89 GLN A C 1
ATOM 677 O O . GLN A 1 89 ? 2.016 3.339 10.110 1.00 88.19 89 GLN A O 1
ATOM 682 N N . PRO A 1 90 ? 1.584 5.509 9.721 1.00 89.50 90 PRO A N 1
ATOM 683 C CA . PRO A 1 90 ? 0.313 5.488 10.443 1.00 89.50 90 PRO A CA 1
ATOM 684 C C . PRO A 1 90 ? -0.692 4.466 9.902 1.00 89.50 90 PRO A C 1
ATOM 686 O O . PRO A 1 90 ? -1.390 3.837 10.691 1.00 89.50 90 PRO A O 1
ATOM 689 N N . MET A 1 91 ? -0.740 4.278 8.578 1.00 90.19 91 MET A N 1
ATOM 690 C CA . MET A 1 91 ? -1.596 3.273 7.945 1.00 90.19 91 MET A CA 1
ATOM 691 C C . MET A 1 91 ? -1.162 1.861 8.332 1.00 90.19 91 MET A C 1
ATOM 693 O O . MET A 1 91 ? -1.986 1.084 8.797 1.00 90.19 91 MET A O 1
ATOM 697 N N . PHE A 1 92 ? 0.126 1.543 8.190 1.00 89.31 92 PHE A N 1
ATOM 698 C CA . PHE A 1 92 ? 0.665 0.229 8.535 1.00 89.31 92 PHE A CA 1
ATOM 699 C C . PHE A 1 92 ? 0.427 -0.106 10.007 1.00 89.31 92 PHE A C 1
ATOM 701 O O . PHE A 1 92 ? -0.085 -1.179 10.290 1.00 89.31 92 PHE A O 1
ATOM 708 N N . LYS A 1 93 ? 0.671 0.838 10.926 1.00 88.50 93 LYS A N 1
ATOM 709 C CA . LYS A 1 93 ? 0.380 0.648 12.357 1.00 88.50 93 LYS A CA 1
ATOM 710 C C . LYS A 1 93 ? -1.096 0.366 12.632 1.00 88.50 93 LYS A C 1
ATOM 712 O O . LYS A 1 93 ? -1.420 -0.474 13.467 1.00 88.50 93 LYS A O 1
ATOM 717 N N . LEU A 1 94 ? -1.997 1.087 11.960 1.00 89.38 94 LEU A N 1
ATOM 718 C CA . LEU A 1 94 ? -3.429 0.842 12.101 1.00 89.38 94 LEU A CA 1
ATOM 719 C C . LEU A 1 94 ? -3.772 -0.560 11.596 1.00 89.38 94 LEU A C 1
ATOM 721 O O . LEU A 1 94 ? -4.384 -1.322 12.333 1.00 89.38 94 LEU A O 1
ATOM 725 N N . LEU A 1 95 ? -3.357 -0.920 10.382 1.00 89.56 95 LEU A N 1
ATOM 726 C CA . LEU A 1 95 ? -3.645 -2.230 9.793 1.00 89.56 95 LEU A CA 1
ATOM 727 C C . LEU A 1 95 ? -3.080 -3.378 10.642 1.00 89.56 95 LEU A C 1
ATOM 729 O O . LEU A 1 95 ? -3.798 -4.333 10.928 1.00 89.56 95 LEU A O 1
ATOM 733 N N . GLU A 1 96 ? -1.854 -3.237 11.140 1.00 87.75 96 GLU A N 1
ATOM 734 C CA . GLU A 1 96 ? -1.196 -4.215 12.008 1.00 87.75 96 GLU A CA 1
ATOM 735 C C . GLU A 1 96 ? -2.004 -4.484 13.289 1.00 87.75 96 GLU A C 1
ATOM 737 O O . GLU A 1 96 ? -2.147 -5.634 13.705 1.00 87.75 96 GLU A O 1
ATOM 742 N N . SER A 1 97 ? -2.635 -3.455 13.870 1.00 85.75 97 SER A N 1
ATOM 743 C CA . SER A 1 97 ? -3.506 -3.617 15.046 1.00 85.75 97 SER A CA 1
ATOM 744 C C . SER A 1 97 ? -4.749 -4.483 14.785 1.00 85.75 97 SER A C 1
ATOM 746 O O . SER A 1 97 ? -5.280 -5.103 15.709 1.00 85.75 97 SER A O 1
ATOM 748 N N . PHE A 1 98 ? -5.174 -4.578 13.521 1.00 85.94 98 PHE A N 1
ATOM 749 C CA . PHE A 1 98 ? -6.247 -5.456 13.048 1.00 85.94 98 PHE A CA 1
ATOM 750 C C . PHE A 1 98 ? -5.720 -6.767 12.443 1.00 85.94 98 PHE A C 1
ATOM 752 O O . PHE A 1 98 ? -6.497 -7.556 11.909 1.00 85.94 98 PHE A O 1
ATOM 759 N N . GLY A 1 99 ? -4.410 -7.027 12.531 1.00 86.31 99 GLY A N 1
ATOM 760 C CA . GLY A 1 99 ? -3.782 -8.191 11.910 1.00 86.31 99 GLY A CA 1
ATOM 761 C C . GLY A 1 99 ? -3.868 -8.161 10.385 1.00 86.31 99 GLY A C 1
ATOM 762 O O . GLY A 1 99 ? -4.034 -9.210 9.772 1.00 86.31 99 GLY A O 1
ATOM 763 N N . LEU A 1 100 ? -3.797 -6.972 9.785 1.00 90.25 100 LEU A N 1
ATOM 764 C CA . LEU A 1 100 ? -3.806 -6.752 8.343 1.00 90.25 100 LEU A CA 1
ATOM 765 C C . LEU A 1 100 ? -2.468 -6.187 7.865 1.00 90.25 100 LEU A C 1
ATOM 767 O O . LEU A 1 100 ? -1.779 -5.474 8.591 1.00 90.25 100 LEU A O 1
ATOM 771 N N . ALA A 1 101 ? -2.147 -6.453 6.606 1.00 91.50 101 ALA A N 1
ATOM 772 C CA . ALA A 1 101 ? -0.988 -5.919 5.912 1.00 91.50 101 ALA A CA 1
ATOM 773 C C . ALA A 1 101 ? -1.348 -5.524 4.474 1.00 91.50 101 ALA A C 1
ATOM 775 O O . ALA A 1 101 ? -2.334 -5.998 3.906 1.00 91.50 101 ALA A O 1
ATOM 776 N N . LEU A 1 102 ? -0.543 -4.634 3.892 1.00 91.94 102 LEU A N 1
ATOM 777 C CA . LEU A 1 102 ? -0.622 -4.276 2.477 1.00 91.94 102 LEU A CA 1
ATOM 778 C C . LEU A 1 102 ? 0.398 -5.097 1.694 1.00 91.94 102 LEU A C 1
ATOM 780 O O . LEU A 1 102 ? 1.538 -5.236 2.123 1.00 91.94 102 LEU A O 1
ATOM 784 N N . THR A 1 103 ? 0.001 -5.578 0.525 1.00 91.75 103 THR A N 1
ATOM 785 C CA . THR A 1 103 ? 0.894 -6.167 -0.477 1.00 91.75 103 THR A CA 1
ATOM 786 C C . THR A 1 103 ? 0.382 -5.801 -1.875 1.00 91.75 103 THR A C 1
ATOM 788 O O . THR A 1 103 ? -0.531 -4.977 -2.004 1.00 91.75 103 THR A O 1
ATOM 791 N N . LEU A 1 104 ? 0.989 -6.338 -2.929 1.00 90.31 104 LEU A N 1
ATOM 792 C CA . LEU A 1 104 ? 0.541 -6.131 -4.304 1.00 90.31 104 LEU A CA 1
ATOM 793 C C . LEU A 1 104 ? -0.039 -7.410 -4.885 1.00 90.31 104 LEU A C 1
ATOM 795 O O . LEU A 1 104 ? 0.447 -8.507 -4.619 1.00 90.31 104 LEU A O 1
ATOM 799 N N . GLU A 1 105 ? -1.034 -7.234 -5.745 1.00 85.44 105 GLU A N 1
ATOM 800 C CA . GLU A 1 105 ? -1.467 -8.293 -6.641 1.00 85.44 105 GLU A CA 1
ATOM 801 C C . GLU A 1 105 ? -0.375 -8.497 -7.699 1.00 85.44 105 GLU A C 1
ATOM 803 O O . GLU A 1 105 ? -0.184 -7.663 -8.586 1.00 85.44 105 GLU A O 1
ATOM 808 N N . VAL A 1 106 ? 0.389 -9.582 -7.561 1.00 77.50 106 VAL A N 1
ATOM 809 C CA . VAL A 1 106 ? 1.407 -9.993 -8.534 1.00 77.50 106 VAL A CA 1
ATOM 810 C C . VAL A 1 106 ? 0.819 -11.145 -9.346 1.00 77.50 106 VAL A C 1
ATOM 812 O O . VAL A 1 106 ? 0.680 -12.244 -8.803 1.00 77.50 106 VAL A O 1
ATOM 815 N N . PRO A 1 107 ? 0.457 -10.934 -10.626 1.00 70.50 107 PRO A N 1
ATOM 816 C CA . PRO A 1 107 ? -0.082 -12.015 -11.433 1.00 70.50 107 PRO A CA 1
ATOM 817 C C . PRO A 1 107 ? 0.972 -13.112 -11.595 1.00 70.50 107 PRO A C 1
ATOM 819 O O . PRO A 1 107 ? 2.172 -12.826 -11.677 1.00 70.50 107 PRO A O 1
ATOM 822 N N . ASP A 1 108 ? 0.510 -14.360 -11.635 1.00 69.12 108 ASP A N 1
ATOM 823 C CA . ASP A 1 108 ? 1.327 -15.564 -11.848 1.00 69.12 108 ASP A CA 1
ATOM 824 C C . ASP A 1 108 ? 2.303 -15.913 -10.705 1.00 69.12 108 ASP A C 1
ATOM 826 O O . ASP A 1 108 ? 2.995 -16.931 -10.784 1.00 69.12 108 ASP A O 1
ATOM 830 N N . LEU A 1 109 ? 2.340 -15.126 -9.620 1.00 68.88 109 LEU A N 1
ATOM 831 C CA . LEU A 1 109 ? 3.115 -15.465 -8.430 1.00 68.88 109 LEU A CA 1
ATOM 832 C C . LEU A 1 109 ? 2.411 -16.577 -7.647 1.00 68.88 109 LEU A C 1
ATOM 834 O O . LEU A 1 109 ? 1.232 -16.475 -7.302 1.00 68.88 109 LEU A O 1
ATOM 838 N N . ASP A 1 110 ? 3.154 -17.636 -7.333 1.00 68.00 110 ASP A N 1
ATOM 839 C CA . ASP A 1 110 ? 2.658 -18.691 -6.463 1.00 68.00 110 ASP A CA 1
ATOM 840 C C . ASP A 1 110 ? 2.572 -18.204 -5.009 1.00 68.00 110 ASP A C 1
ATOM 842 O O . ASP A 1 110 ? 3.557 -18.185 -4.273 1.00 68.00 110 ASP A O 1
ATOM 846 N N . ILE A 1 111 ? 1.364 -17.820 -4.603 1.00 72.19 111 ILE A N 1
ATOM 847 C CA . ILE A 1 111 ? 1.043 -17.372 -3.244 1.00 72.19 111 ILE A CA 1
ATOM 848 C C . ILE A 1 111 ? 0.690 -18.528 -2.297 1.00 72.19 111 ILE A C 1
ATOM 850 O O . ILE A 1 111 ? 0.269 -18.279 -1.168 1.00 72.19 111 ILE A O 1
ATOM 854 N N . SER A 1 112 ? 0.866 -19.793 -2.709 1.00 69.50 112 SER A N 1
ATOM 855 C CA . SER A 1 112 ? 0.601 -20.966 -1.853 1.00 69.50 112 SER A CA 1
ATOM 856 C C . SER A 1 112 ? 1.389 -20.917 -0.544 1.00 69.50 112 SER A C 1
ATOM 858 O O . SER A 1 112 ? 0.942 -21.419 0.486 1.00 69.50 112 SER A O 1
ATOM 860 N N . PHE A 1 113 ? 2.557 -20.273 -0.572 1.00 66.31 113 PHE A N 1
ATOM 861 C CA . PHE A 1 113 ? 3.408 -20.090 0.594 1.00 66.31 113 PHE A CA 1
ATOM 862 C C . PHE A 1 113 ? 3.208 -18.748 1.305 1.00 66.31 113 PHE A C 1
ATOM 864 O O . PHE A 1 113 ? 3.912 -18.505 2.281 1.00 66.31 113 PHE A O 1
ATOM 871 N N . GLY A 1 114 ? 2.258 -17.915 0.886 1.00 80.00 114 GLY A N 1
ATOM 872 C CA . GLY A 1 114 ? 2.014 -16.579 1.426 1.00 80.00 114 GLY A CA 1
ATOM 873 C C . GLY A 1 114 ? 2.356 -15.463 0.441 1.00 80.00 114 GLY A C 1
ATOM 874 O O . GLY A 1 114 ? 2.831 -15.698 -0.670 1.00 80.00 114 GLY A O 1
ATOM 875 N N . TYR A 1 115 ? 2.092 -14.233 0.867 1.00 84.31 115 TYR A N 1
ATOM 876 C CA . TYR A 1 115 ? 2.366 -13.023 0.109 1.00 84.31 115 TYR A CA 1
ATOM 877 C C . TYR A 1 115 ? 3.731 -12.442 0.495 1.00 84.31 115 TYR A C 1
ATOM 879 O O . TYR A 1 115 ? 4.053 -12.401 1.684 1.00 84.31 115 TYR A O 1
ATOM 887 N N . PRO A 1 116 ? 4.519 -11.945 -0.470 1.00 84.06 116 PRO A N 1
ATOM 888 C CA . PRO A 1 116 ? 5.736 -11.206 -0.161 1.00 84.06 116 PRO A CA 1
ATOM 889 C C . PRO A 1 116 ? 5.412 -9.875 0.522 1.00 84.06 116 PRO A C 1
ATOM 891 O O . PRO A 1 116 ? 4.300 -9.334 0.395 1.00 84.06 116 PRO A O 1
ATOM 894 N N . GLU A 1 117 ? 6.404 -9.313 1.211 1.00 87.19 117 GLU A N 1
ATOM 895 C CA . GLU A 1 117 ? 6.288 -7.963 1.748 1.00 87.19 117 GLU A CA 1
ATOM 896 C C . GLU A 1 117 ? 6.043 -6.944 0.633 1.00 87.19 117 GLU A C 1
ATOM 898 O O . GLU A 1 117 ? 6.484 -7.102 -0.502 1.00 87.19 117 GLU A O 1
ATOM 903 N N . LEU A 1 118 ? 5.362 -5.843 0.952 1.00 90.12 118 LEU A N 1
ATOM 904 C CA . LEU A 1 118 ? 4.931 -4.858 -0.040 1.00 90.12 118 LEU A CA 1
ATOM 905 C C . LEU A 1 118 ? 6.066 -4.339 -0.944 1.00 90.12 118 LEU A C 1
ATOM 907 O O . LEU A 1 118 ? 5.866 -4.148 -2.144 1.00 90.12 118 LEU A O 1
ATOM 911 N N . HIS A 1 119 ? 7.242 -4.079 -0.371 1.00 88.25 119 HIS A N 1
ATOM 912 C CA . HIS A 1 119 ? 8.388 -3.555 -1.111 1.00 88.25 119 HIS A CA 1
ATOM 913 C C . HIS A 1 119 ? 9.044 -4.632 -1.996 1.00 88.25 119 HIS A C 1
ATOM 915 O O . HIS A 1 119 ? 9.453 -4.336 -3.119 1.00 88.25 119 HIS A O 1
ATOM 921 N N . GLU A 1 120 ? 9.062 -5.886 -1.538 1.00 84.88 120 GLU A N 1
ATOM 922 C CA . GLU A 1 120 ? 9.501 -7.054 -2.308 1.00 84.88 120 GLU A CA 1
ATOM 923 C C . GLU A 1 120 ? 8.530 -7.353 -3.458 1.00 84.88 120 GLU A C 1
ATOM 925 O O . GLU A 1 120 ? 8.959 -7.536 -4.596 1.00 84.88 120 GLU A O 1
ATOM 930 N N . ALA A 1 121 ? 7.220 -7.316 -3.192 1.00 87.31 121 ALA A N 1
ATOM 931 C CA . ALA A 1 121 ? 6.157 -7.466 -4.185 1.00 87.31 121 ALA A CA 1
ATOM 932 C C . ALA A 1 121 ? 6.270 -6.401 -5.286 1.00 87.31 121 ALA A C 1
ATOM 934 O O . ALA A 1 121 ? 6.175 -6.702 -6.476 1.00 87.31 121 ALA A O 1
ATOM 935 N N . PHE A 1 122 ? 6.522 -5.150 -4.890 1.00 89.50 122 PHE A N 1
ATOM 936 C CA . PHE A 1 122 ? 6.759 -4.042 -5.813 1.00 89.50 122 PHE A CA 1
ATOM 937 C C . PHE A 1 122 ? 7.997 -4.263 -6.674 1.00 89.50 122 PHE A C 1
ATOM 939 O O . PHE A 1 122 ? 7.952 -4.069 -7.890 1.00 89.50 122 PHE A O 1
ATOM 946 N N . PHE A 1 123 ? 9.097 -4.683 -6.052 1.00 84.50 123 PHE A N 1
ATOM 947 C CA . PHE A 1 123 ? 10.334 -4.965 -6.761 1.00 84.50 123 PHE A CA 1
ATOM 948 C C . PHE A 1 123 ? 10.150 -6.100 -7.778 1.00 84.50 123 PHE A C 1
ATOM 950 O O . PHE A 1 123 ? 10.510 -5.936 -8.942 1.00 84.50 123 PHE A O 1
ATOM 957 N N . ALA A 1 124 ? 9.523 -7.206 -7.372 1.00 80.75 124 ALA A N 1
ATOM 958 C CA . ALA A 1 124 ? 9.190 -8.341 -8.230 1.00 80.75 124 ALA A CA 1
ATOM 959 C C . ALA A 1 124 ? 8.328 -7.935 -9.432 1.00 80.75 124 ALA A C 1
ATOM 961 O O . ALA A 1 124 ? 8.663 -8.244 -10.577 1.00 80.75 124 ALA A O 1
ATOM 962 N N . LEU A 1 125 ? 7.262 -7.172 -9.187 1.00 84.31 125 LEU A N 1
ATOM 963 C CA . LEU A 1 125 ? 6.384 -6.667 -10.237 1.00 84.31 125 LEU A CA 1
ATOM 964 C C . LEU A 1 125 ? 7.125 -5.760 -11.230 1.00 84.31 125 LEU A C 1
ATOM 966 O O . LEU A 1 125 ? 6.903 -5.852 -12.437 1.00 84.31 125 LEU A O 1
ATOM 970 N N . ARG A 1 126 ? 8.036 -4.900 -10.760 1.00 86.44 126 ARG A N 1
ATOM 971 C CA . ARG A 1 126 ? 8.865 -4.101 -11.670 1.00 86.44 126 ARG A CA 1
ATOM 972 C C . ARG A 1 126 ? 9.835 -4.985 -12.449 1.00 86.44 126 ARG A C 1
ATOM 974 O O . ARG A 1 126 ? 10.020 -4.769 -13.637 1.00 86.44 126 ARG A O 1
ATOM 981 N N . CYS A 1 127 ? 10.443 -5.979 -11.806 1.00 78.12 127 CYS A N 1
ATOM 982 C CA . CYS A 1 127 ? 11.389 -6.890 -12.446 1.00 78.12 127 CYS A CA 1
ATOM 983 C C . CYS A 1 127 ? 10.762 -7.775 -13.530 1.00 78.12 127 CYS A C 1
ATOM 985 O O . CYS A 1 127 ? 11.459 -8.094 -14.493 1.00 78.12 127 CYS A O 1
ATOM 987 N N . ARG A 1 128 ? 9.474 -8.119 -13.397 1.00 76.06 128 ARG A N 1
ATOM 988 C CA . ARG A 1 128 ? 8.663 -8.779 -14.435 1.00 76.06 128 ARG A CA 1
ATOM 989 C C . ARG A 1 128 ? 8.633 -7.979 -15.734 1.00 76.06 128 ARG A C 1
ATOM 991 O O . ARG A 1 128 ? 8.722 -8.544 -16.817 1.00 76.06 128 ARG A O 1
ATOM 998 N N . ASN A 1 129 ? 8.509 -6.663 -15.619 1.00 72.75 129 ASN A N 1
ATOM 999 C CA . ASN A 1 129 ? 8.543 -5.757 -16.754 1.00 72.75 129 ASN A CA 1
ATOM 1000 C C . ASN A 1 129 ? 10.012 -5.466 -17.085 1.00 72.75 129 ASN A C 1
ATOM 1002 O O . ASN A 1 129 ? 10.561 -4.456 -16.648 1.00 72.75 129 ASN A O 1
ATOM 1006 N N . ALA A 1 130 ? 10.673 -6.382 -17.803 1.00 65.81 130 ALA A N 1
ATOM 1007 C CA . ALA A 1 130 ? 12.102 -6.288 -18.123 1.00 65.81 130 ALA A CA 1
ATOM 1008 C C . ALA A 1 130 ? 12.484 -4.951 -18.789 1.00 65.81 130 ALA A C 1
ATOM 1010 O O . ALA A 1 130 ? 13.570 -4.430 -18.540 1.00 65.81 130 ALA A O 1
ATOM 1011 N N . ASP A 1 131 ? 11.557 -4.354 -19.537 1.00 71.81 131 ASP A N 1
ATOM 1012 C CA . ASP A 1 131 ? 11.757 -3.079 -20.228 1.00 71.81 131 ASP A CA 1
ATOM 1013 C C . ASP A 1 131 ? 11.497 -1.855 -19.343 1.00 71.81 131 ASP A C 1
ATOM 1015 O O . ASP A 1 131 ? 11.808 -0.735 -19.732 1.00 71.81 131 ASP A O 1
ATOM 1019 N N . LEU A 1 132 ? 10.953 -2.040 -18.135 1.00 80.94 132 LEU A N 1
ATOM 1020 C CA . LEU A 1 132 ? 10.584 -0.952 -17.239 1.00 80.94 132 LEU A CA 1
ATOM 1021 C C . LEU A 1 132 ? 11.705 -0.653 -16.238 1.00 80.94 132 LEU A C 1
ATOM 1023 O O . LEU A 1 132 ? 11.749 -1.128 -15.095 1.00 80.94 132 LEU A O 1
ATOM 1027 N N . THR A 1 133 ? 12.626 0.213 -16.648 1.00 84.94 133 THR A N 1
ATOM 1028 C CA . THR A 1 133 ? 13.620 0.778 -15.736 1.00 84.94 133 THR A CA 1
ATOM 1029 C C . THR A 1 133 ? 12.960 1.686 -14.695 1.00 84.94 133 THR A C 1
ATOM 1031 O O . THR A 1 133 ? 11.868 2.227 -14.883 1.00 84.94 133 THR A O 1
ATOM 1034 N N . GLN A 1 134 ? 13.671 1.956 -13.593 1.00 87.94 134 GLN A N 1
ATOM 1035 C CA . GLN A 1 134 ? 13.232 2.964 -12.618 1.00 87.94 134 GLN A CA 1
ATOM 1036 C C . GLN A 1 134 ? 12.961 4.325 -13.280 1.00 87.94 134 GLN A C 1
ATOM 1038 O O . GLN A 1 134 ? 12.074 5.048 -12.839 1.00 87.94 134 GLN A O 1
ATOM 1043 N N . ARG A 1 135 ? 13.723 4.686 -14.325 1.00 88.25 135 ARG A N 1
ATOM 1044 C CA . ARG A 1 135 ? 13.553 5.953 -15.046 1.00 88.25 135 ARG A CA 1
ATOM 1045 C C . ARG A 1 135 ? 12.219 5.981 -15.786 1.00 88.25 135 ARG A C 1
ATOM 1047 O O . ARG A 1 135 ? 11.488 6.951 -15.616 1.00 88.25 135 ARG A O 1
ATOM 1054 N N . GLU A 1 136 ? 11.904 4.944 -16.560 1.00 89.62 136 GLU A N 1
ATOM 1055 C CA . GLU A 1 136 ? 10.630 4.864 -17.287 1.00 89.62 136 GLU A CA 1
ATOM 1056 C C . GLU A 1 136 ? 9.443 4.837 -16.317 1.00 89.62 136 GLU A C 1
ATOM 1058 O O . GLU A 1 136 ? 8.495 5.597 -16.504 1.00 89.62 136 GLU A O 1
ATOM 1063 N N . LEU A 1 137 ? 9.529 4.086 -15.212 1.00 91.06 137 LEU A N 1
ATOM 1064 C CA . LEU A 1 137 ? 8.468 4.077 -14.199 1.00 91.06 137 LEU A CA 1
ATOM 1065 C C . LEU A 1 137 ? 8.270 5.452 -13.537 1.00 91.06 137 LEU A C 1
ATOM 1067 O O . LEU A 1 137 ? 7.137 5.858 -13.279 1.00 91.06 137 LEU A O 1
ATOM 1071 N N . CYS A 1 138 ? 9.342 6.203 -13.275 1.00 93.31 138 CYS A N 1
ATOM 1072 C CA . CYS A 1 138 ? 9.227 7.564 -12.737 1.00 93.31 138 CYS A CA 1
ATOM 1073 C C . CYS A 1 138 ? 8.519 8.510 -13.712 1.00 93.31 138 CYS A C 1
ATOM 1075 O O . CYS A 1 138 ? 7.709 9.327 -13.281 1.00 93.31 138 CYS A O 1
ATOM 1077 N N . VAL A 1 139 ? 8.799 8.382 -15.013 1.00 92.75 139 VAL A N 1
ATOM 1078 C CA . VAL A 1 139 ? 8.120 9.161 -16.059 1.00 92.75 139 VAL A CA 1
ATOM 1079 C C . VAL A 1 139 ? 6.642 8.780 -16.127 1.00 92.75 139 VAL A C 1
ATOM 1081 O O . VAL A 1 139 ? 5.792 9.661 -16.044 1.00 92.75 139 VAL A O 1
ATOM 1084 N N . ALA A 1 140 ? 6.330 7.483 -16.191 1.00 92.19 140 ALA A N 1
ATOM 1085 C CA . ALA A 1 140 ? 4.958 6.990 -16.299 1.00 92.19 140 ALA A CA 1
ATOM 1086 C C . ALA A 1 140 ? 4.094 7.335 -15.071 1.00 92.19 140 ALA A C 1
ATOM 1088 O O . ALA A 1 140 ? 2.928 7.695 -15.201 1.00 92.19 140 ALA A O 1
ATOM 1089 N N . SER A 1 141 ? 4.665 7.257 -13.866 1.00 93.50 141 SER A N 1
ATOM 1090 C CA . SER A 1 141 ? 3.943 7.526 -12.611 1.00 93.50 141 SER A CA 1
ATOM 1091 C C . SER A 1 141 ? 3.951 8.999 -12.181 1.00 93.50 141 SER A C 1
ATOM 1093 O O . SER A 1 141 ? 3.180 9.391 -11.298 1.00 93.50 141 SER A O 1
ATOM 1095 N N . GLY A 1 142 ? 4.846 9.819 -12.745 1.00 94.00 142 GLY A N 1
ATOM 1096 C CA . GLY A 1 142 ? 5.109 11.185 -12.283 1.00 94.00 142 GLY A CA 1
ATOM 1097 C C . GLY A 1 142 ? 5.685 11.254 -10.861 1.00 94.00 142 GLY A C 1
ATOM 1098 O O . GLY A 1 142 ? 5.533 12.271 -10.180 1.00 94.00 142 GLY A O 1
ATOM 1099 N N . VAL A 1 143 ? 6.292 10.167 -10.372 1.00 94.81 143 VAL A N 1
ATOM 1100 C CA . VAL A 1 143 ? 6.909 10.076 -9.040 1.00 94.81 143 VAL A CA 1
ATOM 1101 C C . VAL A 1 143 ? 8.422 10.256 -9.156 1.00 94.81 143 VAL A C 1
ATOM 1103 O O . VAL A 1 143 ? 9.061 9.760 -10.079 1.00 94.81 143 VAL A O 1
ATOM 1106 N N . ALA A 1 144 ? 9.021 10.971 -8.202 1.00 94.19 144 ALA A N 1
ATOM 1107 C CA . ALA A 1 144 ? 10.459 11.216 -8.195 1.00 94.19 144 ALA A CA 1
ATOM 1108 C C . ALA A 1 144 ? 11.268 9.921 -8.002 1.00 94.19 144 ALA A C 1
ATOM 1110 O O . ALA A 1 144 ? 10.950 9.096 -7.142 1.00 94.19 144 ALA A O 1
ATOM 1111 N N . ARG A 1 145 ? 12.397 9.803 -8.711 1.00 92.81 145 ARG A N 1
ATOM 1112 C CA . ARG A 1 145 ? 13.290 8.632 -8.645 1.00 92.81 145 ARG A CA 1
ATOM 1113 C C . ARG A 1 145 ? 13.785 8.301 -7.243 1.00 92.81 145 ARG A C 1
ATOM 1115 O O . ARG A 1 145 ? 13.828 7.133 -6.873 1.00 92.81 145 ARG A O 1
ATOM 1122 N N . SER A 1 146 ? 14.104 9.316 -6.444 1.00 93.38 146 SER A N 1
ATOM 1123 C CA . SER A 1 146 ? 14.498 9.131 -5.044 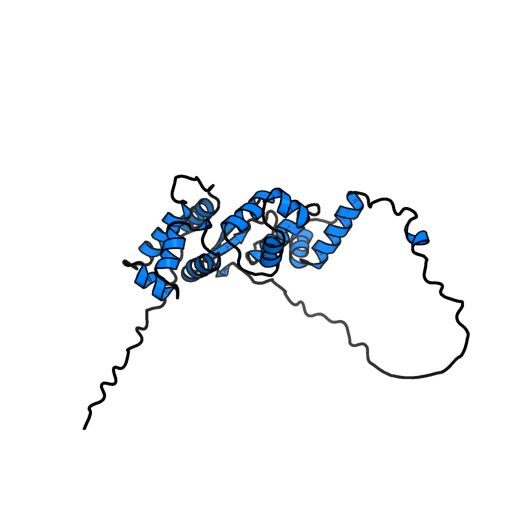1.00 93.38 146 SER A CA 1
ATOM 1124 C C . SER A 1 146 ? 13.391 8.491 -4.201 1.00 93.38 146 SER A C 1
ATOM 1126 O O . SER A 1 146 ? 13.685 7.724 -3.291 1.00 93.38 146 SER A O 1
ATOM 1128 N N . THR A 1 147 ? 12.118 8.760 -4.510 1.00 92.88 147 THR A N 1
ATOM 1129 C CA . THR A 1 147 ? 10.973 8.158 -3.809 1.00 92.88 147 THR A CA 1
ATOM 1130 C C . THR A 1 147 ? 10.840 6.681 -4.154 1.00 92.88 147 THR A C 1
ATOM 1132 O O . THR A 1 147 ? 10.682 5.870 -3.247 1.00 92.88 147 THR A O 1
ATOM 1135 N N . LEU A 1 148 ? 10.973 6.331 -5.437 1.00 92.50 148 LEU A N 1
ATOM 1136 C CA . LEU A 1 148 ? 10.992 4.941 -5.894 1.00 92.50 148 LEU A CA 1
ATOM 1137 C C . LEU A 1 148 ? 12.149 4.174 -5.239 1.00 92.50 148 LEU A C 1
ATOM 1139 O O . LEU A 1 148 ? 11.927 3.132 -4.634 1.00 92.50 148 LEU A O 1
ATOM 1143 N N . GLN A 1 149 ? 13.369 4.715 -5.284 1.00 90.12 149 GLN A N 1
ATOM 1144 C CA . GLN A 1 149 ? 14.543 4.070 -4.687 1.00 90.12 149 GLN A CA 1
ATOM 1145 C C . GLN A 1 149 ? 14.405 3.897 -3.169 1.00 90.12 149 GLN A C 1
ATOM 1147 O O . GLN A 1 149 ? 14.737 2.841 -2.636 1.00 90.12 149 GLN A O 1
ATOM 1152 N N . ASN A 1 150 ? 13.897 4.917 -2.468 1.00 90.25 150 ASN A N 1
ATOM 1153 C CA . ASN A 1 150 ? 13.615 4.816 -1.039 1.00 90.25 150 ASN A CA 1
ATOM 1154 C C . ASN A 1 150 ? 12.624 3.681 -0.759 1.00 90.25 150 ASN A C 1
ATOM 1156 O O . ASN A 1 150 ? 12.851 2.895 0.159 1.00 90.25 150 ASN A O 1
ATOM 1160 N N . PHE A 1 151 ? 11.571 3.566 -1.567 1.00 90.88 151 PHE A N 1
ATOM 1161 C CA . PHE A 1 151 ? 10.578 2.517 -1.399 1.00 90.88 151 PHE A CA 1
ATOM 1162 C C . PHE A 1 151 ? 11.141 1.115 -1.631 1.00 90.88 151 PHE A C 1
ATOM 1164 O O . PHE A 1 151 ? 10.932 0.239 -0.800 1.00 90.88 151 PHE A O 1
ATOM 1171 N N . GLU A 1 152 ? 11.917 0.916 -2.698 1.00 87.19 152 GLU A N 1
ATOM 1172 C CA . GLU A 1 152 ? 12.590 -0.365 -2.957 1.00 87.19 152 GLU A CA 1
ATOM 1173 C C . GLU A 1 152 ? 13.594 -0.740 -1.863 1.00 87.19 152 GLU A C 1
ATOM 1175 O O . GLU A 1 152 ? 13.824 -1.918 -1.626 1.00 87.19 152 GLU A O 1
ATOM 1180 N N . SER A 1 153 ? 14.161 0.245 -1.159 1.00 85.38 153 SER A N 1
ATOM 1181 C CA . SER A 1 153 ? 14.999 0.013 0.027 1.00 85.38 153 SER A CA 1
ATOM 1182 C C . SER A 1 153 ? 14.206 -0.214 1.325 1.00 85.38 153 SER A C 1
ATOM 1184 O O . SER A 1 153 ? 14.776 -0.122 2.409 1.00 85.38 153 SER A O 1
ATOM 1186 N N . GLY A 1 154 ? 12.888 -0.421 1.242 1.00 85.50 154 GLY A N 1
ATOM 1187 C CA . GLY A 1 154 ? 12.018 -0.678 2.392 1.00 85.50 154 GLY A CA 1
ATOM 1188 C C . GLY A 1 154 ? 11.610 0.569 3.184 1.00 85.50 154 GLY A C 1
ATOM 1189 O O . GLY A 1 154 ? 10.957 0.464 4.223 1.00 85.50 154 GLY A O 1
ATOM 1190 N N . LYS A 1 155 ? 11.960 1.781 2.729 1.00 89.31 155 LYS A N 1
ATOM 1191 C CA . LYS A 1 155 ? 11.574 3.008 3.440 1.00 89.31 155 LYS A CA 1
ATOM 1192 C C . LYS A 1 155 ? 10.102 3.35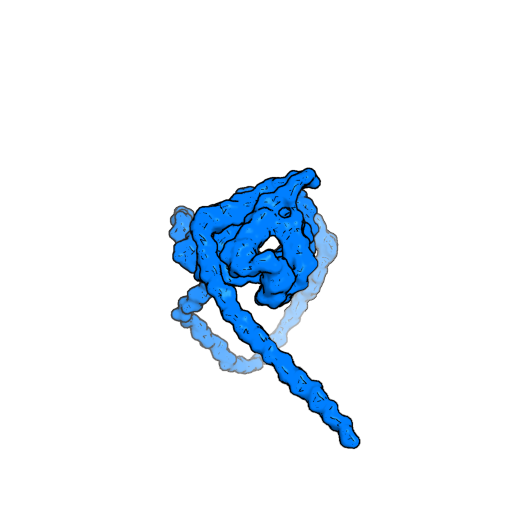0 3.184 1.00 89.31 155 LYS A C 1
ATOM 1194 O O . LYS A 1 155 ? 9.619 3.232 2.056 1.00 89.31 155 LYS A O 1
ATOM 1199 N N . PRO A 1 156 ? 9.390 3.870 4.198 1.00 86.81 156 PRO A N 1
ATOM 1200 C CA . PRO A 1 156 ? 7.990 4.237 4.055 1.00 86.81 156 PRO A CA 1
ATOM 1201 C C . PRO A 1 156 ? 7.815 5.419 3.092 1.00 86.81 156 PRO A C 1
ATOM 1203 O O . PRO A 1 156 ? 8.487 6.444 3.201 1.00 86.81 156 PRO A O 1
ATOM 1206 N N . ILE A 1 157 ? 6.844 5.307 2.185 1.00 91.12 157 ILE A N 1
ATOM 1207 C CA . ILE A 1 157 ? 6.427 6.381 1.267 1.00 91.12 157 ILE A CA 1
ATOM 1208 C C . ILE A 1 157 ? 4.961 6.757 1.481 1.00 91.12 157 ILE A C 1
ATOM 1210 O O . ILE A 1 157 ? 4.229 6.057 2.170 1.00 91.12 157 ILE A O 1
ATOM 1214 N N . LYS A 1 158 ? 4.485 7.862 0.906 1.00 91.44 158 LYS A N 1
ATOM 1215 C CA . LYS A 1 158 ? 3.047 8.187 0.947 1.00 91.44 158 LYS A CA 1
ATOM 1216 C C . LYS A 1 158 ? 2.248 7.178 0.119 1.00 91.44 158 LYS A C 1
ATOM 1218 O O . LYS A 1 158 ? 2.664 6.836 -0.986 1.00 91.44 158 LYS A O 1
ATOM 1223 N N . LEU A 1 159 ? 1.066 6.790 0.604 1.00 90.12 159 LEU A N 1
ATOM 1224 C CA . LEU A 1 159 ? 0.186 5.844 -0.095 1.00 90.12 159 LEU A CA 1
ATOM 1225 C C . LEU A 1 159 ? -0.221 6.352 -1.489 1.00 90.12 159 LEU A C 1
ATOM 1227 O O . LEU A 1 159 ? -0.224 5.588 -2.444 1.00 90.12 159 LEU A O 1
ATOM 1231 N N . SER A 1 160 ? -0.456 7.659 -1.643 1.00 91.94 160 SER A N 1
ATOM 1232 C CA . SER A 1 160 ? -0.695 8.272 -2.963 1.00 91.94 160 SER A CA 1
ATOM 1233 C C . SER A 1 160 ? 0.439 8.049 -3.967 1.00 91.94 160 SER A C 1
ATOM 1235 O O . SER A 1 160 ? 0.170 7.895 -5.154 1.00 91.94 160 SER A O 1
ATOM 1237 N N . MET A 1 161 ? 1.698 8.040 -3.520 1.00 93.75 161 MET A N 1
ATOM 1238 C CA . MET A 1 161 ? 2.847 7.797 -4.401 1.00 93.75 161 MET A CA 1
ATOM 1239 C C . MET A 1 161 ? 2.954 6.317 -4.758 1.00 93.75 161 MET A C 1
ATOM 1241 O O . MET A 1 161 ? 3.197 5.997 -5.917 1.00 93.75 161 MET A O 1
ATOM 1245 N N . LEU A 1 162 ? 2.707 5.429 -3.789 1.00 92.25 162 LEU A N 1
ATOM 1246 C CA . LEU A 1 162 ? 2.630 3.991 -4.033 1.00 92.25 162 LEU A CA 1
ATOM 1247 C C . LEU A 1 162 ? 1.581 3.668 -5.103 1.00 92.25 162 LEU A C 1
ATOM 1249 O O . LEU A 1 162 ? 1.914 3.032 -6.095 1.00 92.25 162 LEU A O 1
ATOM 1253 N N . LEU A 1 163 ? 0.350 4.164 -4.939 1.00 92.44 163 LEU A N 1
ATOM 1254 C CA . LEU A 1 163 ? -0.746 3.912 -5.880 1.00 92.44 163 LEU A CA 1
ATOM 1255 C C . LEU A 1 163 ? -0.425 4.413 -7.293 1.00 92.44 163 LEU A C 1
ATOM 1257 O O . LEU A 1 163 ? -0.701 3.714 -8.258 1.00 92.44 163 LEU A O 1
ATOM 1261 N N . LYS A 1 164 ? 0.216 5.581 -7.435 1.00 93.81 164 LYS A N 1
ATOM 1262 C CA . LYS A 1 164 ? 0.663 6.077 -8.749 1.00 93.81 164 LYS A CA 1
ATOM 1263 C C . LYS A 1 164 ? 1.660 5.136 -9.423 1.00 93.81 164 LYS A C 1
ATOM 1265 O O . LYS A 1 164 ? 1.530 4.874 -10.614 1.00 93.81 164 LYS A O 1
ATOM 1270 N N . MET A 1 165 ? 2.652 4.642 -8.680 1.00 93.69 165 MET A N 1
ATOM 1271 C CA . MET A 1 165 ? 3.655 3.722 -9.228 1.00 93.69 165 MET A CA 1
ATOM 1272 C C . MET A 1 165 ? 3.049 2.355 -9.560 1.00 93.69 165 MET A C 1
ATOM 1274 O O . MET A 1 165 ? 3.338 1.803 -10.613 1.00 93.69 165 MET A O 1
ATOM 1278 N N . VAL A 1 166 ? 2.184 1.828 -8.692 1.00 92.06 166 VAL A N 1
ATOM 1279 C CA . VAL A 1 166 ? 1.510 0.534 -8.881 1.00 92.06 166 VAL A CA 1
ATOM 1280 C C . VAL A 1 166 ? 0.555 0.578 -10.079 1.00 92.06 166 VAL A C 1
ATOM 1282 O O . VAL A 1 166 ? 0.620 -0.302 -10.934 1.00 92.06 166 VAL A O 1
ATOM 1285 N N . ASN A 1 167 ? -0.235 1.648 -10.218 1.00 91.31 167 ASN A N 1
ATOM 1286 C CA . ASN A 1 167 ? -1.113 1.847 -11.374 1.00 91.31 167 ASN A CA 1
ATOM 1287 C C . ASN A 1 167 ? -0.324 1.982 -12.685 1.00 91.31 167 ASN A C 1
ATOM 1289 O O . ASN A 1 167 ? -0.745 1.445 -13.704 1.00 91.31 167 ASN A O 1
ATOM 1293 N N . ALA A 1 168 ? 0.833 2.657 -12.671 1.00 91.00 168 ALA A N 1
ATOM 1294 C CA . ALA A 1 168 ? 1.698 2.774 -13.848 1.00 91.00 168 ALA A CA 1
ATOM 1295 C C . ALA A 1 168 ? 2.301 1.427 -14.295 1.00 91.00 168 ALA A C 1
ATOM 1297 O O . ALA A 1 168 ? 2.676 1.286 -15.454 1.00 91.00 168 ALA A O 1
ATOM 1298 N N . MET A 1 169 ? 2.371 0.440 -13.397 1.00 89.44 169 MET A N 1
ATOM 1299 C CA . MET A 1 169 ? 2.762 -0.941 -13.710 1.00 89.44 169 MET A CA 1
ATOM 1300 C C . MET A 1 169 ? 1.564 -1.847 -14.036 1.00 89.44 169 MET A C 1
ATOM 1302 O O . MET A 1 169 ? 1.751 -3.049 -14.209 1.00 89.44 169 MET A O 1
ATOM 1306 N N . GLY A 1 170 ? 0.342 -1.302 -14.090 1.00 86.62 170 GLY A N 1
ATOM 1307 C CA . GLY A 1 170 ? -0.874 -2.067 -14.370 1.00 86.62 170 GLY A CA 1
ATOM 1308 C C . GLY A 1 170 ? -1.293 -3.025 -13.252 1.00 86.62 170 GLY A C 1
ATOM 1309 O O . GLY A 1 170 ? -1.990 -3.998 -13.523 1.00 86.62 170 GLY A O 1
ATOM 1310 N N . ALA A 1 171 ? -0.869 -2.781 -12.010 1.00 89.12 171 ALA A N 1
ATOM 1311 C CA . ALA A 1 171 ? -1.186 -3.634 -10.866 1.00 89.12 171 ALA A CA 1
ATOM 1312 C C . ALA A 1 171 ? -2.099 -2.936 -9.852 1.00 89.12 171 ALA A C 1
ATOM 1314 O O . ALA A 1 171 ? -2.489 -1.779 -10.023 1.00 89.12 171 ALA A O 1
ATOM 1315 N N . ARG A 1 172 ? -2.438 -3.655 -8.775 1.00 91.19 172 ARG A N 1
ATOM 1316 C CA . ARG A 1 172 ? -3.307 -3.180 -7.692 1.00 91.19 172 ARG A CA 1
ATOM 1317 C C . ARG A 1 172 ? -2.675 -3.443 -6.331 1.00 91.19 172 ARG A C 1
ATOM 1319 O O . ARG A 1 172 ? -1.930 -4.405 -6.144 1.00 91.19 172 ARG A O 1
ATOM 1326 N N . VAL A 1 173 ? -2.990 -2.582 -5.368 1.00 92.06 173 VAL A N 1
ATOM 1327 C CA . VAL A 1 173 ? -2.638 -2.806 -3.961 1.00 92.06 173 VAL A CA 1
ATOM 1328 C C . VAL A 1 173 ? -3.713 -3.683 -3.331 1.00 92.06 173 VAL A C 1
ATOM 1330 O O . VAL A 1 173 ? -4.898 -3.433 -3.524 1.00 92.06 173 VAL A O 1
ATOM 1333 N N . MET A 1 174 ? -3.325 -4.677 -2.545 1.00 91.88 174 MET A N 1
ATOM 1334 C CA . MET A 1 174 ? -4.259 -5.565 -1.858 1.00 91.88 174 MET A CA 1
ATOM 1335 C C . MET A 1 174 ? -4.015 -5.578 -0.353 1.00 91.88 174 MET A C 1
ATOM 1337 O O . MET A 1 174 ? -2.883 -5.398 0.105 1.00 91.88 174 MET A O 1
ATOM 1341 N N . MET A 1 175 ? -5.084 -5.776 0.419 1.00 91.56 175 MET A N 1
ATOM 1342 C CA . MET A 1 175 ? -4.980 -6.044 1.850 1.00 91.56 175 MET A CA 1
ATOM 1343 C C . MET A 1 175 ? -5.085 -7.540 2.107 1.00 91.56 175 MET A C 1
ATOM 1345 O O . MET A 1 175 ? -5.966 -8.212 1.573 1.00 91.56 175 MET A O 1
ATOM 1349 N N . VAL A 1 176 ? -4.206 -8.048 2.962 1.00 90.00 176 VAL A N 1
ATOM 1350 C CA . VAL A 1 176 ? -4.156 -9.459 3.352 1.00 90.00 176 VAL A CA 1
ATOM 1351 C C . VAL A 1 176 ? -4.034 -9.580 4.869 1.00 90.00 176 VAL A C 1
ATOM 1353 O O . VAL A 1 176 ? -3.566 -8.643 5.522 1.00 90.00 176 VAL A O 1
ATOM 1356 N N . PRO A 1 177 ? -4.446 -10.710 5.461 1.00 89.44 177 PRO A N 1
ATOM 1357 C CA . PRO A 1 177 ? -4.082 -11.040 6.832 1.00 89.44 177 PRO A CA 1
ATOM 1358 C C . PRO A 1 177 ? -2.558 -10.994 7.025 1.00 89.44 177 PRO A C 1
ATOM 1360 O O . PRO A 1 177 ? -1.801 -11.499 6.198 1.00 89.44 177 PRO A O 1
ATOM 1363 N N . ALA A 1 178 ? -2.098 -10.369 8.108 1.00 87.44 178 ALA A N 1
ATOM 1364 C CA . ALA A 1 178 ? -0.675 -10.148 8.366 1.00 87.44 178 ALA A CA 1
ATOM 1365 C C . ALA A 1 178 ? 0.111 -11.458 8.554 1.00 87.44 178 ALA A C 1
ATOM 1367 O O . ALA A 1 178 ? 1.294 -11.504 8.248 1.00 87.44 178 ALA A O 1
ATOM 1368 N N . ASP A 1 179 ? -0.546 -12.530 9.004 1.00 85.19 179 ASP A N 1
ATOM 1369 C CA . ASP A 1 179 ? 0.030 -13.877 9.121 1.00 85.19 179 ASP A CA 1
ATOM 1370 C C . ASP A 1 179 ? 0.273 -14.562 7.767 1.00 85.19 179 ASP A C 1
ATOM 1372 O O . ASP A 1 179 ? 0.984 -15.564 7.703 1.00 85.19 179 ASP A O 1
ATOM 1376 N N . GLN A 1 180 ? -0.291 -14.021 6.685 1.00 84.94 180 GLN A N 1
ATOM 1377 C CA . GLN A 1 180 ? -0.038 -14.486 5.324 1.00 84.94 180 GLN A CA 1
ATOM 1378 C C . GLN A 1 180 ? 1.121 -13.749 4.655 1.00 84.94 180 GLN A C 1
ATOM 1380 O O . GLN A 1 180 ? 1.564 -14.198 3.601 1.00 84.94 180 GLN A O 1
ATOM 1385 N N . VAL A 1 181 ? 1.614 -12.646 5.228 1.00 83.56 181 VAL A N 1
ATOM 1386 C CA . VAL A 1 181 ? 2.798 -11.955 4.707 1.00 83.56 181 VAL A CA 1
ATOM 1387 C C . VAL A 1 181 ? 4.048 -12.639 5.239 1.00 83.56 181 VAL A C 1
ATOM 1389 O O . VAL A 1 181 ? 4.192 -12.830 6.445 1.00 83.56 181 VAL A O 1
ATOM 1392 N N . LYS A 1 182 ? 4.962 -12.998 4.341 1.00 75.81 182 LYS A N 1
ATOM 1393 C CA . LYS A 1 182 ? 6.267 -13.549 4.699 1.00 75.81 182 LYS A CA 1
ATOM 1394 C C . LYS A 1 182 ? 7.366 -12.606 4.240 1.00 75.81 182 LYS A C 1
ATOM 1396 O O . LYS A 1 182 ? 7.412 -12.244 3.068 1.00 75.81 182 LYS A O 1
ATOM 1401 N N . ALA A 1 183 ? 8.260 -12.270 5.164 1.00 58.91 183 ALA A N 1
ATOM 1402 C CA . ALA A 1 183 ? 9.591 -11.797 4.813 1.00 58.91 183 ALA A CA 1
ATOM 1403 C C . ALA A 1 183 ? 10.297 -12.930 4.055 1.00 58.91 183 ALA A C 1
ATOM 1405 O O . ALA A 1 183 ? 10.189 -14.081 4.485 1.00 58.91 183 ALA A O 1
ATOM 1406 N N . GLY A 1 184 ? 10.930 -12.609 2.922 1.00 50.66 184 GLY A N 1
ATOM 1407 C CA . GLY A 1 184 ? 11.530 -13.533 1.956 1.00 50.66 184 GLY A CA 1
ATOM 1408 C C . GLY A 1 184 ? 11.774 -14.967 2.443 1.00 50.66 184 GLY A C 1
ATOM 1409 O O . GLY A 1 184 ? 12.594 -15.217 3.324 1.00 50.66 184 GLY A O 1
ATOM 1410 N N . ILE A 1 185 ? 11.079 -15.929 1.825 1.00 42.72 185 ILE A N 1
ATOM 1411 C CA . ILE A 1 185 ? 11.364 -17.357 1.991 1.00 42.72 185 ILE A CA 1
ATOM 1412 C C . ILE A 1 185 ? 12.742 -17.624 1.374 1.00 42.72 185 ILE A C 1
ATOM 1414 O O . ILE A 1 185 ? 12.859 -17.913 0.186 1.00 42.72 185 ILE A O 1
ATOM 1418 N N . VAL A 1 186 ? 13.784 -17.528 2.193 1.00 40.66 186 VAL A N 1
ATOM 1419 C CA . VAL A 1 186 ? 14.986 -18.340 2.034 1.00 40.66 186 VAL A CA 1
ATOM 1420 C C . VAL A 1 186 ? 14.681 -19.626 2.790 1.00 40.66 186 VAL A C 1
ATOM 1422 O O . VAL A 1 186 ? 14.809 -19.693 4.009 1.00 40.66 186 VAL A O 1
ATOM 1425 N N . ALA A 1 187 ? 14.185 -20.635 2.077 1.00 35.16 187 ALA A N 1
ATOM 1426 C CA . ALA A 1 187 ? 14.473 -21.990 2.511 1.00 35.16 187 ALA A CA 1
ATOM 1427 C C . ALA A 1 187 ? 15.968 -22.167 2.236 1.00 35.16 187 ALA A C 1
ATOM 1429 O O . ALA A 1 187 ? 16.378 -22.274 1.080 1.00 35.16 187 ALA A O 1
ATOM 1430 N N . GLU A 1 188 ? 16.779 -22.056 3.286 1.00 39.78 188 GLU A N 1
ATOM 1431 C CA . GLU A 1 188 ? 18.128 -22.601 3.282 1.00 39.78 188 GLU A CA 1
ATOM 1432 C C . GLU A 1 188 ? 17.978 -24.110 3.074 1.00 39.78 188 GLU A C 1
ATOM 1434 O O . GLU A 1 188 ? 17.705 -24.844 4.019 1.00 39.78 188 GLU A O 1
ATOM 1439 N N . ASP A 1 189 ? 18.086 -24.565 1.825 1.00 35.88 189 ASP A N 1
ATOM 1440 C CA . ASP A 1 189 ? 18.493 -25.941 1.574 1.00 35.88 189 ASP A CA 1
ATOM 1441 C C . ASP A 1 189 ? 20.016 -25.976 1.664 1.00 35.88 189 ASP A C 1
ATOM 1443 O O . ASP A 1 189 ? 20.770 -25.648 0.745 1.00 35.88 189 ASP A O 1
ATOM 1447 N N . ASP A 1 190 ? 20.415 -26.330 2.873 1.00 44.38 190 ASP A N 1
ATOM 1448 C CA . ASP A 1 190 ? 21.693 -26.860 3.287 1.00 44.38 190 ASP A CA 1
ATOM 1449 C C . ASP A 1 190 ? 22.105 -28.015 2.350 1.00 44.38 190 ASP A C 1
ATOM 1451 O O . ASP A 1 190 ? 21.565 -29.118 2.406 1.00 44.38 190 ASP A O 1
ATOM 1455 N N . SER A 1 191 ? 23.039 -27.763 1.431 1.00 34.47 191 SER A N 1
ATOM 1456 C CA . SER A 1 191 ? 23.911 -28.808 0.879 1.00 34.47 191 SER A CA 1
ATOM 1457 C C . SER A 1 191 ? 25.160 -28.202 0.233 1.00 34.47 191 SER A C 1
ATOM 1459 O O . SER A 1 191 ? 25.192 -27.815 -0.930 1.00 34.47 191 SER A O 1
ATOM 1461 N N . SER A 1 192 ? 26.217 -28.159 1.047 1.00 39.84 192 SER A N 1
ATOM 1462 C CA . SER A 1 192 ? 27.579 -28.569 0.684 1.00 39.84 192 SER A CA 1
ATOM 1463 C C . SER A 1 192 ? 28.156 -28.073 -0.650 1.00 39.84 192 SER A C 1
ATOM 1465 O O . SER A 1 192 ? 27.928 -28.678 -1.696 1.00 39.84 192 SER A O 1
ATOM 1467 N N . ASN A 1 193 ? 29.115 -27.142 -0.579 1.00 34.00 193 ASN A N 1
ATOM 1468 C CA . ASN A 1 193 ? 30.425 -27.501 -1.117 1.00 34.00 193 ASN A CA 1
ATOM 1469 C C . ASN A 1 193 ? 31.593 -26.837 -0.379 1.00 34.00 193 ASN A C 1
ATOM 1471 O O . ASN A 1 193 ? 31.525 -25.697 0.073 1.00 34.00 193 ASN A O 1
ATOM 1475 N N . GLU A 1 194 ? 32.632 -27.643 -0.247 1.00 33.38 194 GLU A N 1
ATOM 1476 C CA . GLU A 1 194 ? 33.745 -27.580 0.681 1.00 33.38 194 GLU A CA 1
ATOM 1477 C C . GLU A 1 194 ? 34.628 -26.326 0.579 1.00 33.38 194 GLU A C 1
ATOM 1479 O O . GLU A 1 194 ? 34.982 -25.834 -0.492 1.00 33.38 194 GLU A O 1
ATOM 1484 N N . THR A 1 195 ? 35.044 -25.870 1.761 1.00 39.38 195 THR A N 1
ATOM 1485 C CA . THR A 1 195 ? 36.429 -25.520 2.111 1.00 39.38 195 THR A CA 1
ATOM 1486 C C . THR A 1 195 ? 37.466 -25.689 0.994 1.00 39.38 195 THR A C 1
ATOM 1488 O O . THR A 1 195 ? 37.882 -26.808 0.704 1.00 39.38 195 THR A O 1
ATOM 1491 N N . LEU A 1 196 ? 38.018 -24.577 0.490 1.00 35.16 196 LEU A N 1
ATOM 1492 C CA . LEU A 1 196 ? 39.370 -24.587 -0.071 1.00 35.16 196 LEU A CA 1
ATOM 1493 C C . LEU A 1 196 ? 40.341 -23.894 0.887 1.00 35.16 196 LEU A C 1
ATOM 1495 O O . LEU A 1 196 ? 40.271 -22.693 1.151 1.00 35.16 196 LEU A O 1
ATOM 1499 N N . HIS A 1 197 ? 41.227 -24.723 1.425 1.00 34.16 197 HIS A N 1
ATOM 1500 C CA . HIS A 1 197 ? 42.307 -24.398 2.336 1.00 34.16 197 HIS A CA 1
ATOM 1501 C C . HIS A 1 197 ? 43.328 -23.409 1.750 1.00 34.16 197 HIS A C 1
ATOM 1503 O O . HIS A 1 197 ? 43.723 -23.484 0.589 1.00 34.16 197 HIS A O 1
ATOM 1509 N N . ARG A 1 198 ? 43.822 -22.537 2.635 1.00 42.16 198 ARG A N 1
ATOM 1510 C CA . ARG A 1 198 ? 45.147 -21.900 2.580 1.00 42.16 198 ARG A CA 1
ATOM 1511 C C . ARG A 1 198 ? 46.262 -22.951 2.669 1.00 42.16 198 ARG A C 1
ATOM 1513 O O . ARG A 1 198 ? 46.145 -23.829 3.514 1.00 42.16 198 ARG A O 1
ATOM 1520 N N . HIS A 1 199 ? 47.334 -22.765 1.891 1.00 33.66 199 HIS A N 1
ATOM 1521 C CA . HIS A 1 199 ? 48.775 -22.928 2.210 1.00 33.66 199 HIS A CA 1
ATOM 1522 C C . HIS A 1 199 ? 49.539 -22.737 0.871 1.00 33.66 199 HIS A C 1
ATOM 1524 O O . HIS A 1 199 ? 49.264 -23.464 -0.073 1.00 33.66 199 HIS A O 1
ATOM 1530 N N . ASP A 1 200 ? 50.323 -21.678 0.615 1.00 33.69 200 ASP A N 1
ATOM 1531 C CA . ASP A 1 200 ? 51.648 -21.255 1.149 1.00 33.69 200 ASP A CA 1
ATOM 1532 C C . ASP A 1 200 ? 52.682 -21.199 -0.034 1.00 33.69 200 ASP A C 1
ATOM 1534 O O . ASP A 1 200 ? 52.257 -21.416 -1.168 1.00 33.69 200 ASP A O 1
ATOM 1538 N N . PRO A 1 201 ? 53.957 -20.746 0.097 1.00 55.31 201 PRO A N 1
ATOM 1539 C CA . PRO A 1 201 ? 54.411 -19.455 -0.442 1.00 55.31 201 PRO A CA 1
ATOM 1540 C C . PRO A 1 201 ? 55.558 -19.538 -1.494 1.00 55.31 201 PRO A C 1
ATOM 1542 O O . PRO A 1 201 ? 56.191 -20.569 -1.665 1.00 55.31 201 PRO A O 1
ATOM 1545 N N . VAL A 1 202 ? 55.852 -18.384 -2.123 1.00 40.84 202 VAL A N 1
ATOM 1546 C CA . VAL A 1 202 ? 57.123 -17.912 -2.748 1.00 40.84 202 VAL A CA 1
ATOM 1547 C C . VAL A 1 202 ? 57.860 -18.814 -3.764 1.00 40.84 202 VAL A C 1
ATOM 1549 O O . VAL A 1 202 ? 58.447 -19.826 -3.405 1.00 40.84 202 VAL A O 1
ATOM 1552 N N . SER A 1 203 ? 58.054 -18.302 -4.992 1.00 36.31 203 SER A N 1
ATOM 1553 C CA . SER A 1 203 ? 59.376 -18.338 -5.648 1.00 36.31 203 SER A CA 1
ATOM 1554 C C . SER A 1 203 ? 59.519 -17.281 -6.752 1.00 36.31 203 SER A C 1
ATOM 1556 O O . SER A 1 203 ? 58.573 -16.981 -7.478 1.00 36.31 203 SER A O 1
ATOM 1558 N N . ALA A 1 204 ? 60.709 -16.686 -6.821 1.00 42.56 204 ALA A N 1
ATOM 1559 C CA . ALA A 1 204 ? 61.097 -15.585 -7.696 1.00 42.56 204 ALA A CA 1
ATOM 1560 C C . ALA A 1 204 ? 61.412 -16.047 -9.131 1.00 42.56 204 ALA A C 1
ATOM 1562 O O . ALA A 1 204 ? 61.941 -17.136 -9.337 1.00 42.56 204 ALA A O 1
ATOM 1563 N N . GLY A 1 205 ? 61.163 -15.178 -10.116 1.00 33.03 205 GLY A N 1
ATOM 1564 C CA . GLY A 1 205 ? 61.550 -15.403 -11.509 1.00 33.03 205 GLY A CA 1
ATOM 1565 C C . GLY A 1 205 ? 61.263 -14.194 -12.399 1.00 33.03 205 GLY A C 1
ATOM 1566 O O . GLY A 1 205 ? 60.129 -13.942 -12.784 1.00 33.03 205 GLY A O 1
ATOM 1567 N N . THR A 1 206 ? 62.312 -13.436 -12.695 1.00 39.66 206 THR A N 1
ATOM 1568 C CA . THR A 1 206 ? 62.379 -12.244 -13.547 1.00 39.66 206 THR A CA 1
ATOM 1569 C C . THR A 1 206 ? 61.951 -12.508 -14.999 1.00 39.66 206 THR A C 1
ATOM 1571 O O . THR A 1 206 ? 62.494 -13.406 -15.633 1.00 39.66 206 THR A O 1
ATOM 1574 N N . SER A 1 207 ? 61.079 -11.673 -15.579 1.00 35.47 207 SER A N 1
ATOM 1575 C CA . SER A 1 207 ? 61.224 -11.173 -16.964 1.00 35.47 207 SER A CA 1
ATOM 1576 C C . SER A 1 207 ? 60.246 -10.023 -17.270 1.00 35.47 207 SER A C 1
ATOM 1578 O O . SER A 1 207 ? 59.088 -10.016 -16.871 1.00 35.47 207 SER A O 1
ATOM 1580 N N . THR A 1 208 ? 60.806 -9.013 -17.925 1.00 40.31 208 THR A N 1
ATOM 1581 C CA . THR A 1 208 ? 60.292 -7.727 -18.434 1.00 40.31 208 THR A CA 1
ATOM 1582 C C . THR A 1 208 ? 58.825 -7.652 -18.905 1.00 40.31 208 THR A C 1
ATOM 1584 O O . THR A 1 208 ? 58.398 -8.516 -19.668 1.00 40.31 208 THR A O 1
ATOM 1587 N N . PRO A 1 209 ? 58.089 -6.560 -18.600 1.00 44.81 209 PRO A N 1
ATOM 1588 C CA . PRO A 1 209 ? 56.809 -6.258 -19.239 1.00 44.81 209 PRO A CA 1
ATOM 1589 C C . PRO A 1 209 ? 57.009 -5.514 -20.578 1.00 44.81 209 PRO A C 1
ATOM 1591 O O . PRO A 1 209 ? 57.858 -4.622 -20.644 1.00 44.81 209 PRO A O 1
ATOM 1594 N N . PRO A 1 210 ? 56.219 -5.789 -21.634 1.00 48.00 210 PRO A N 1
ATOM 1595 C CA . PRO A 1 210 ? 56.021 -4.819 -22.700 1.00 48.00 210 PRO A CA 1
ATOM 1596 C C . PRO A 1 210 ? 55.119 -3.688 -22.183 1.00 48.00 210 PRO A C 1
ATOM 1598 O O . PRO A 1 210 ? 54.167 -3.916 -21.433 1.00 48.00 210 PRO A O 1
ATOM 1601 N N . GLU A 1 211 ? 55.449 -2.459 -22.570 1.00 45.56 211 GLU A N 1
ATOM 1602 C CA . GLU A 1 211 ? 54.740 -1.227 -22.233 1.00 45.56 211 GLU A CA 1
ATOM 1603 C C . GLU A 1 211 ? 53.220 -1.358 -22.435 1.00 45.56 211 GLU A C 1
ATOM 1605 O O . GLU A 1 211 ? 52.699 -1.299 -23.548 1.00 45.56 211 GLU A O 1
ATOM 1610 N N . SER A 1 212 ? 52.482 -1.491 -21.329 1.00 47.41 212 SER A N 1
ATOM 1611 C CA . SER A 1 212 ? 51.037 -1.263 -21.296 1.00 47.41 212 SER A CA 1
ATOM 1612 C C . SER A 1 212 ? 50.774 0.231 -21.438 1.00 47.41 212 SER A C 1
ATOM 1614 O O . SER A 1 212 ? 50.642 0.964 -20.457 1.00 47.41 212 SER A O 1
ATOM 1616 N N . ARG A 1 213 ? 50.712 0.695 -22.685 1.00 49.50 213 ARG A N 1
ATOM 1617 C CA . ARG A 1 213 ? 50.175 2.012 -23.014 1.00 49.50 213 ARG A CA 1
ATOM 1618 C C . ARG A 1 213 ? 48.685 1.988 -22.673 1.00 49.50 213 ARG A C 1
ATOM 1620 O O . ARG A 1 213 ? 47.929 1.205 -23.243 1.00 49.50 213 ARG A O 1
ATOM 1627 N N . ALA A 1 214 ? 48.263 2.810 -21.715 1.00 49.62 214 ALA A N 1
ATOM 1628 C CA . ALA A 1 214 ? 46.844 3.025 -21.467 1.00 49.62 214 ALA A CA 1
ATOM 1629 C C . ALA A 1 214 ? 46.179 3.480 -22.785 1.00 49.62 214 ALA A C 1
ATOM 1631 O O . ALA A 1 214 ? 46.725 4.377 -23.436 1.00 49.62 214 ALA A O 1
ATOM 1632 N N . PRO A 1 215 ? 45.050 2.874 -23.202 1.00 53.31 215 PRO A N 1
ATOM 1633 C CA . PRO A 1 215 ? 44.373 3.259 -24.434 1.00 53.31 215 PRO A CA 1
ATOM 1634 C C . PRO A 1 215 ? 43.978 4.733 -24.352 1.00 53.31 215 PRO A C 1
ATOM 1636 O O . PRO A 1 215 ? 43.473 5.198 -23.322 1.00 53.31 215 PRO A O 1
ATOM 1639 N N . SER A 1 216 ? 44.258 5.477 -25.419 1.00 57.19 216 SER A N 1
ATOM 1640 C CA . SER A 1 216 ? 43.994 6.908 -25.459 1.00 57.19 216 SER A CA 1
ATOM 1641 C C . SER A 1 216 ? 42.482 7.158 -25.474 1.00 57.19 216 SER A C 1
ATOM 1643 O O . SER A 1 216 ? 41.695 6.316 -25.906 1.00 57.19 216 SER A O 1
ATOM 1645 N N . LEU A 1 217 ? 42.043 8.331 -25.011 1.00 52.97 217 LEU A N 1
ATOM 1646 C CA . LEU A 1 217 ? 40.631 8.736 -25.090 1.00 52.97 217 LEU A CA 1
ATOM 1647 C C . LEU A 1 217 ? 40.089 8.745 -26.533 1.00 52.97 217 LEU A C 1
ATOM 1649 O O . LEU A 1 217 ? 38.876 8.667 -26.709 1.00 52.97 217 LEU A O 1
ATOM 1653 N N . ALA A 1 218 ? 40.968 8.796 -27.540 1.00 51.25 218 ALA A N 1
ATOM 1654 C CA . ALA A 1 218 ? 40.604 8.702 -28.949 1.00 51.25 218 ALA A CA 1
ATOM 1655 C C . ALA A 1 218 ? 40.247 7.263 -29.372 1.00 51.25 218 ALA A C 1
ATOM 1657 O O . ALA A 1 218 ? 39.327 7.089 -30.162 1.00 51.25 218 ALA A O 1
ATOM 1658 N N . ASP A 1 219 ? 40.853 6.236 -28.763 1.00 47.88 219 ASP A N 1
ATOM 1659 C CA . ASP A 1 219 ? 40.580 4.819 -29.077 1.00 47.88 219 ASP A CA 1
ATOM 1660 C C . ASP A 1 219 ? 39.229 4.327 -28.520 1.00 47.88 219 ASP A C 1
ATOM 1662 O O . ASP A 1 219 ? 38.744 3.257 -28.878 1.00 47.88 219 ASP A O 1
ATOM 1666 N N . LYS A 1 220 ? 38.592 5.102 -27.630 1.00 52.16 220 LYS A N 1
ATOM 1667 C CA . LYS A 1 220 ? 37.241 4.820 -27.105 1.00 52.16 220 LYS A CA 1
ATOM 1668 C C . LYS A 1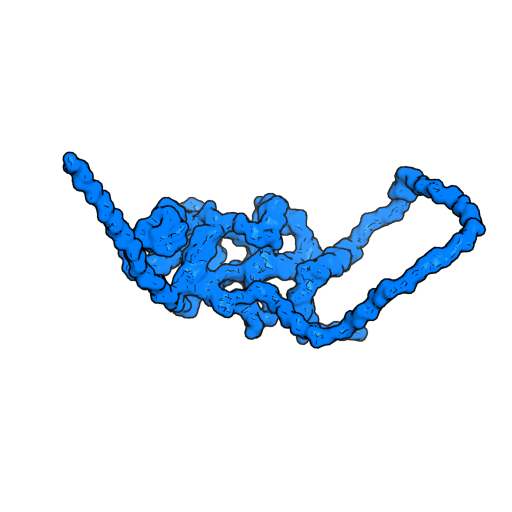 220 ? 36.118 5.463 -27.921 1.00 52.16 220 LYS A C 1
ATOM 1670 O O . LYS A 1 220 ? 34.951 5.214 -27.620 1.00 52.16 220 LYS A O 1
ATOM 1675 N N . ALA A 1 221 ? 36.453 6.314 -28.891 1.00 46.88 221 ALA A N 1
ATOM 1676 C CA . ALA A 1 221 ? 35.476 7.037 -29.700 1.00 46.88 221 ALA A CA 1
ATOM 1677 C C . ALA A 1 221 ? 35.011 6.244 -30.935 1.00 46.88 221 ALA A C 1
ATOM 1679 O O . ALA A 1 221 ? 33.961 6.569 -31.491 1.00 46.88 221 ALA A O 1
ATOM 1680 N N . ASP A 1 222 ? 35.714 5.167 -31.306 1.00 47.12 222 ASP A N 1
ATOM 1681 C CA . ASP A 1 222 ? 35.285 4.257 -32.369 1.00 47.12 222 ASP A CA 1
ATOM 1682 C C . ASP A 1 222 ? 34.214 3.275 -31.863 1.00 47.12 222 ASP A C 1
ATOM 1684 O O . ASP A 1 222 ? 34.461 2.153 -31.427 1.00 47.12 222 ASP A O 1
ATOM 1688 N N . ALA A 1 223 ? 32.981 3.781 -31.906 1.00 51.53 223 ALA A N 1
ATOM 1689 C CA . ALA A 1 223 ? 31.777 3.087 -32.354 1.00 51.53 223 ALA A CA 1
ATOM 1690 C C . ALA A 1 223 ? 31.536 1.653 -31.837 1.00 51.53 223 ALA A C 1
ATOM 1692 O O . ALA A 1 223 ? 31.409 0.705 -32.612 1.00 51.53 223 ALA A O 1
ATOM 1693 N N . ALA A 1 224 ? 31.273 1.510 -30.536 1.00 60.03 224 ALA A N 1
ATOM 1694 C CA . ALA A 1 224 ? 30.254 0.542 -30.140 1.00 60.03 224 ALA A CA 1
ATOM 1695 C C . ALA A 1 224 ? 28.893 1.145 -30.517 1.00 60.03 224 ALA A C 1
ATOM 1697 O O . ALA A 1 224 ? 28.487 2.161 -29.945 1.00 60.03 224 ALA A O 1
ATOM 1698 N N . ALA A 1 225 ? 28.211 0.555 -31.504 1.00 62.56 225 ALA A N 1
ATOM 1699 C CA . ALA A 1 225 ? 26.823 0.896 -31.798 1.00 62.56 225 ALA A CA 1
ATOM 1700 C C . ALA A 1 225 ? 26.015 0.896 -30.485 1.00 62.56 225 ALA A C 1
ATOM 1702 O O . ALA A 1 225 ? 26.282 0.056 -29.613 1.00 62.56 225 ALA A O 1
ATOM 1703 N N . PRO A 1 226 ? 25.067 1.836 -30.292 1.00 66.56 226 PRO A N 1
ATOM 1704 C CA . PRO A 1 226 ? 24.210 1.789 -29.121 1.00 66.56 226 PRO A CA 1
ATOM 1705 C C . PRO A 1 226 ? 23.585 0.389 -29.056 1.00 66.56 226 PRO A C 1
ATOM 1707 O O . PRO A 1 226 ? 23.109 -0.094 -30.086 1.00 66.56 226 PRO A O 1
ATOM 1710 N N . PRO A 1 227 ? 23.642 -0.281 -27.889 1.00 70.12 227 PRO A N 1
ATOM 1711 C CA . PRO A 1 227 ? 23.149 -1.642 -27.756 1.00 70.12 227 PRO A CA 1
ATOM 1712 C C . PRO A 1 227 ? 21.714 -1.691 -28.262 1.00 70.12 227 PRO A C 1
ATOM 1714 O O . PRO A 1 227 ? 20.921 -0.792 -27.954 1.00 70.12 227 PRO A O 1
ATOM 1717 N N . SER A 1 228 ? 21.404 -2.726 -29.036 1.00 81.06 228 SER A N 1
ATOM 1718 C CA . SER A 1 228 ? 20.051 -2.944 -29.531 1.00 81.06 228 SER A CA 1
ATOM 1719 C C . SER A 1 228 ? 19.063 -2.980 -28.361 1.00 81.06 228 SER A C 1
ATOM 1721 O O . SER A 1 228 ? 19.422 -3.282 -27.215 1.00 81.06 228 SER A O 1
ATOM 1723 N N . GLU A 1 229 ? 17.800 -2.659 -28.633 1.00 73.38 229 GLU A N 1
ATOM 1724 C CA . GLU A 1 229 ? 16.744 -2.694 -27.617 1.00 73.38 229 GLU A CA 1
ATOM 1725 C C . GLU A 1 229 ? 16.678 -4.071 -26.935 1.00 73.38 229 GLU A C 1
ATOM 1727 O O . GLU A 1 229 ? 1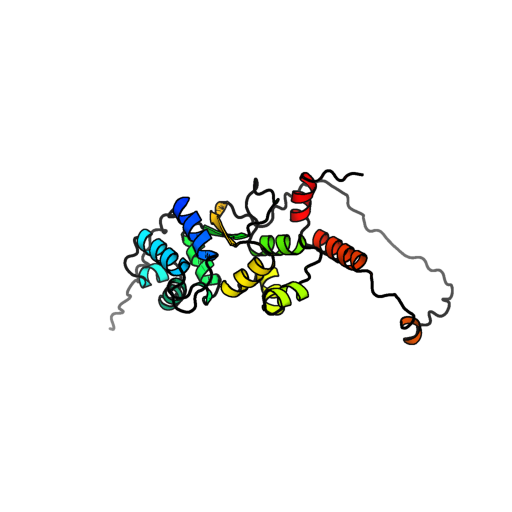6.605 -4.150 -25.708 1.00 73.38 229 GLU A O 1
ATOM 1732 N N . GLN A 1 230 ? 16.892 -5.137 -27.713 1.00 72.94 230 GLN A N 1
ATOM 1733 C CA . GLN A 1 230 ? 16.977 -6.514 -27.235 1.00 72.94 230 GLN A CA 1
ATOM 1734 C C . GLN A 1 230 ? 18.154 -6.747 -26.270 1.00 72.94 230 GLN A C 1
ATOM 1736 O O . GLN A 1 230 ? 17.965 -7.272 -25.176 1.00 72.94 230 GLN A O 1
ATOM 1741 N N . GLU A 1 231 ? 19.369 -6.300 -26.603 1.00 76.25 231 GLU A N 1
ATOM 1742 C CA . GLU A 1 231 ? 20.538 -6.436 -25.713 1.00 76.25 231 GLU A CA 1
ATOM 1743 C C . GLU A 1 231 ? 20.397 -5.607 -24.428 1.00 76.25 231 GLU A C 1
ATOM 1745 O O . GLU A 1 231 ? 20.938 -5.944 -23.366 1.00 76.25 231 GLU A O 1
ATOM 1750 N N . ARG A 1 232 ? 19.689 -4.475 -24.506 1.00 72.88 232 ARG A N 1
ATOM 1751 C CA . ARG A 1 232 ? 19.354 -3.671 -23.331 1.00 72.88 232 ARG A CA 1
ATOM 1752 C C . ARG A 1 232 ? 18.352 -4.411 -22.442 1.00 72.88 232 ARG A C 1
ATOM 1754 O O . ARG A 1 232 ? 18.615 -4.486 -21.238 1.00 72.88 232 ARG A O 1
ATOM 1761 N N . ALA A 1 233 ? 17.292 -4.977 -23.013 1.00 67.06 233 ALA A N 1
ATOM 1762 C CA . ALA A 1 233 ? 16.298 -5.776 -22.301 1.00 67.06 233 ALA A CA 1
ATOM 1763 C C . ALA A 1 233 ? 16.936 -7.002 -21.627 1.00 67.06 233 ALA A C 1
ATOM 1765 O O . ALA A 1 233 ? 16.791 -7.181 -20.418 1.00 67.06 233 ALA A O 1
ATOM 1766 N N . ASP A 1 234 ? 17.765 -7.765 -22.345 1.00 70.88 234 ASP A N 1
ATOM 1767 C CA . ASP A 1 234 ? 18.440 -8.962 -21.822 1.00 70.88 234 ASP A CA 1
ATOM 1768 C C . ASP A 1 234 ? 19.364 -8.649 -20.641 1.00 70.88 234 ASP A C 1
ATOM 1770 O O . ASP A 1 234 ? 19.423 -9.375 -19.642 1.00 70.88 234 ASP A O 1
ATOM 1774 N N . ARG A 1 235 ? 20.094 -7.535 -20.714 1.00 72.81 235 ARG A N 1
ATOM 1775 C CA . ARG A 1 235 ? 20.955 -7.081 -19.617 1.00 72.81 235 ARG A CA 1
ATOM 1776 C C . ARG A 1 235 ? 20.144 -6.669 -18.390 1.00 72.81 235 ARG A C 1
ATOM 1778 O O . ARG A 1 235 ? 20.565 -6.968 -17.270 1.00 72.81 235 ARG A O 1
ATOM 1785 N N . ILE A 1 236 ? 19.006 -5.999 -18.577 1.00 67.38 236 ILE A N 1
ATOM 1786 C CA . ILE A 1 236 ? 18.105 -5.640 -17.474 1.00 67.38 236 ILE A CA 1
ATOM 1787 C C . ILE A 1 236 ? 17.475 -6.905 -16.881 1.00 67.38 236 ILE A C 1
ATOM 1789 O O . ILE A 1 236 ? 17.483 -7.058 -15.660 1.00 67.38 236 ILE A O 1
ATOM 1793 N N . ALA A 1 237 ? 17.037 -7.850 -17.714 1.00 63.12 237 ALA A N 1
ATOM 1794 C CA . ALA A 1 237 ? 16.499 -9.137 -17.289 1.00 63.12 237 ALA A CA 1
ATOM 1795 C C . ALA A 1 237 ? 17.511 -9.909 -16.427 1.00 63.12 237 ALA A C 1
ATOM 1797 O O . ALA A 1 237 ? 17.204 -10.271 -15.291 1.00 63.12 237 ALA A O 1
ATOM 1798 N N . ARG A 1 238 ? 18.765 -10.059 -16.880 1.00 66.44 238 ARG A N 1
ATOM 1799 C CA . ARG A 1 238 ? 19.833 -10.703 -16.086 1.00 66.44 238 ARG A CA 1
ATOM 1800 C C . ARG A 1 238 ? 20.103 -9.979 -14.764 1.00 66.44 238 ARG A C 1
ATOM 1802 O O . ARG A 1 238 ? 20.343 -10.627 -13.745 1.00 66.44 238 ARG A O 1
ATOM 1809 N N . ALA A 1 239 ? 20.070 -8.645 -14.756 1.00 66.00 239 ALA A N 1
ATOM 1810 C CA . ALA A 1 239 ? 20.244 -7.859 -13.535 1.00 66.00 239 ALA A CA 1
ATOM 1811 C C . ALA A 1 239 ? 19.065 -8.025 -12.558 1.00 66.00 239 ALA A C 1
ATOM 1813 O O . ALA A 1 239 ? 19.281 -8.085 -11.348 1.00 66.00 239 ALA A O 1
ATOM 1814 N N . ASN A 1 240 ? 17.839 -8.138 -13.070 1.00 65.31 240 ASN A N 1
ATOM 1815 C CA . ASN A 1 240 ? 16.628 -8.374 -12.288 1.00 65.31 240 ASN A CA 1
ATOM 1816 C C . ASN A 1 240 ? 16.607 -9.787 -11.688 1.00 65.31 240 ASN A C 1
ATOM 1818 O O . ASN A 1 240 ? 16.271 -9.934 -10.513 1.00 65.31 240 ASN A O 1
ATOM 1822 N N . VAL A 1 241 ? 17.044 -10.805 -12.443 1.00 61.75 241 VAL A N 1
ATOM 1823 C CA . VAL A 1 241 ? 17.180 -12.190 -11.953 1.00 61.75 241 VAL A CA 1
ATOM 1824 C C . VAL A 1 241 ? 18.119 -12.275 -10.756 1.00 61.75 241 VAL A C 1
ATOM 1826 O O . VAL A 1 241 ? 17.773 -12.881 -9.747 1.00 61.75 241 VAL A O 1
ATOM 1829 N N . LYS A 1 242 ? 19.269 -11.594 -10.811 1.00 63.44 242 LYS A N 1
ATOM 1830 C CA . LYS A 1 242 ? 20.210 -11.550 -9.680 1.00 63.44 242 LYS A CA 1
ATOM 1831 C C . LYS A 1 242 ? 19.654 -10.849 -8.438 1.00 63.44 242 LYS A C 1
ATOM 1833 O O . LYS A 1 242 ? 20.118 -11.126 -7.340 1.00 63.44 242 LYS A O 1
ATOM 1838 N N . ARG A 1 243 ? 18.721 -9.906 -8.599 1.00 58.31 243 ARG A N 1
ATOM 1839 C CA . ARG A 1 243 ? 18.219 -9.070 -7.496 1.00 58.31 243 ARG A CA 1
ATOM 1840 C C . ARG A 1 243 ? 16.963 -9.617 -6.819 1.00 58.31 243 ARG A C 1
ATOM 1842 O O . ARG A 1 243 ? 16.739 -9.291 -5.662 1.00 58.31 243 ARG A O 1
ATOM 1849 N N . ALA A 1 244 ? 16.166 -10.430 -7.509 1.00 60.16 244 ALA A N 1
ATOM 1850 C CA . ALA A 1 244 ? 15.032 -11.145 -6.918 1.00 60.16 244 ALA A CA 1
ATOM 1851 C C . ALA A 1 244 ? 15.022 -12.615 -7.358 1.00 60.16 244 ALA A C 1
ATOM 1853 O O . ALA A 1 244 ? 14.100 -13.032 -8.059 1.00 60.16 244 ALA A O 1
ATOM 1854 N N . PRO A 1 245 ? 16.037 -13.409 -6.974 1.00 62.81 245 PRO A N 1
ATOM 1855 C CA . PRO A 1 245 ? 16.125 -14.814 -7.371 1.00 62.81 245 PRO A CA 1
ATOM 1856 C C . PRO A 1 245 ? 14.865 -15.600 -6.976 1.00 62.81 245 PRO A C 1
ATOM 1858 O O . PRO A 1 245 ? 14.318 -16.321 -7.805 1.00 62.81 245 PRO A O 1
ATOM 1861 N N . TRP A 1 246 ? 14.317 -15.333 -5.785 1.00 64.25 246 TRP A N 1
ATOM 1862 C CA . TRP A 1 246 ? 13.085 -15.943 -5.270 1.00 64.25 246 TRP A CA 1
ATOM 1863 C C . TRP A 1 246 ? 11.860 -15.746 -6.181 1.00 64.25 246 TRP A C 1
ATOM 1865 O O . TRP A 1 246 ? 11.051 -16.660 -6.335 1.00 64.25 246 TRP A O 1
ATOM 1875 N N . TYR A 1 247 ? 11.727 -14.578 -6.821 1.00 62.28 247 TYR A N 1
ATOM 1876 C CA . TYR A 1 247 ? 10.624 -14.295 -7.745 1.00 62.28 247 TYR A CA 1
ATOM 1877 C C . TYR A 1 247 ? 10.734 -15.173 -8.994 1.00 62.28 247 TYR A C 1
ATOM 1879 O O . TYR A 1 247 ? 9.762 -15.793 -9.431 1.00 62.28 247 TYR A O 1
ATOM 1887 N N . TRP A 1 248 ? 11.947 -15.268 -9.540 1.00 58.97 248 TRP A N 1
ATOM 1888 C CA . TRP A 1 248 ? 12.214 -16.065 -10.730 1.00 58.97 248 TRP A CA 1
ATOM 1889 C C . TRP A 1 248 ? 12.205 -17.561 -10.447 1.00 58.97 248 TRP A C 1
ATOM 1891 O O . TRP A 1 248 ? 11.866 -18.319 -11.341 1.00 58.97 248 TRP A O 1
ATOM 1901 N N . ASP A 1 249 ? 12.515 -18.013 -9.234 1.00 62.16 249 ASP A N 1
ATOM 1902 C CA . ASP A 1 249 ? 12.381 -19.424 -8.855 1.00 62.16 249 ASP A CA 1
ATOM 1903 C C . ASP A 1 249 ? 10.912 -19.856 -8.777 1.00 62.16 249 ASP A C 1
ATOM 1905 O O . ASP A 1 249 ? 10.561 -20.926 -9.278 1.00 62.16 249 ASP A O 1
ATOM 1909 N N . GLY A 1 250 ? 10.033 -18.997 -8.248 1.00 54.91 250 GLY A N 1
ATOM 1910 C CA . GLY A 1 250 ? 8.583 -19.205 -8.301 1.00 54.91 250 GLY A CA 1
ATOM 1911 C C . GLY A 1 250 ? 8.035 -19.226 -9.734 1.00 54.91 250 GLY A C 1
ATOM 1912 O O . GLY A 1 250 ? 7.250 -20.110 -10.078 1.00 54.91 250 GLY A O 1
ATOM 1913 N N . ALA A 1 251 ? 8.496 -18.309 -10.594 1.00 50.72 251 ALA A N 1
ATOM 1914 C CA . ALA A 1 251 ? 8.100 -18.257 -12.005 1.00 50.72 251 ALA A CA 1
ATOM 1915 C C . ALA A 1 251 ? 8.662 -19.435 -12.834 1.00 50.72 251 ALA A C 1
ATOM 1917 O O . ALA A 1 251 ? 7.951 -20.014 -13.656 1.00 50.72 251 ALA A O 1
ATOM 1918 N N . ARG A 1 252 ? 9.915 -19.848 -12.585 1.00 52.19 252 ARG A N 1
ATOM 1919 C CA . ARG A 1 252 ? 10.591 -20.968 -13.270 1.00 52.19 252 ARG A CA 1
ATOM 1920 C C . ARG A 1 252 ? 9.909 -22.309 -13.031 1.00 52.19 252 ARG A C 1
ATOM 1922 O O . ARG A 1 252 ? 9.860 -23.118 -13.947 1.00 52.19 252 ARG A O 1
ATOM 1929 N N . ARG A 1 253 ? 9.319 -22.538 -11.852 1.00 53.28 253 ARG A N 1
ATOM 1930 C CA . ARG A 1 253 ? 8.538 -23.761 -11.577 1.00 53.28 253 ARG A CA 1
ATOM 1931 C C . ARG A 1 253 ? 7.302 -23.915 -12.479 1.00 53.28 253 ARG A C 1
ATOM 1933 O O . ARG A 1 253 ? 6.744 -25.006 -12.531 1.00 53.28 253 ARG A O 1
ATOM 1940 N N . ARG A 1 254 ? 6.866 -22.858 -13.180 1.00 48.78 254 ARG A N 1
ATOM 1941 C CA . ARG A 1 254 ? 5.679 -22.864 -14.057 1.00 48.78 254 ARG A CA 1
ATOM 1942 C C . ARG A 1 254 ? 5.983 -22.716 -15.550 1.00 48.78 254 ARG A C 1
ATOM 1944 O O . ARG A 1 254 ? 5.093 -22.974 -16.356 1.00 48.78 254 ARG A O 1
ATOM 1951 N N . TRP A 1 255 ? 7.209 -22.363 -15.933 1.00 35.97 255 TRP A N 1
ATOM 1952 C CA . TRP A 1 255 ? 7.635 -22.388 -17.332 1.00 35.97 255 TRP A CA 1
ATOM 1953 C C . TRP A 1 255 ? 8.523 -23.606 -17.584 1.00 35.97 255 TRP A C 1
ATOM 1955 O O . TRP A 1 255 ? 9.655 -23.621 -17.098 1.00 35.97 255 TRP A O 1
ATOM 1965 N N . PRO A 1 256 ? 8.078 -24.616 -18.361 1.00 35.12 256 PRO A N 1
ATOM 1966 C CA . PRO A 1 256 ? 9.038 -25.526 -18.952 1.00 35.12 256 PRO A CA 1
ATOM 1967 C C . PRO A 1 256 ? 9.911 -24.665 -19.860 1.00 35.12 256 PRO A C 1
ATOM 1969 O O . PRO A 1 256 ? 9.430 -24.058 -20.818 1.00 35.12 256 PRO A O 1
ATOM 1972 N N . VAL A 1 257 ? 11.188 -24.548 -19.512 1.00 35.78 257 VAL A N 1
ATOM 1973 C CA . VAL A 1 257 ? 12.177 -23.984 -20.420 1.00 35.78 257 VAL A CA 1
ATOM 1974 C C . VAL A 1 257 ? 12.229 -24.964 -21.585 1.00 35.78 257 VAL A C 1
ATOM 1976 O O . VAL A 1 257 ? 12.789 -26.052 -21.450 1.00 35.78 257 VAL A O 1
ATOM 1979 N N . ALA A 1 258 ? 11.552 -24.635 -22.688 1.00 36.12 258 ALA A N 1
ATOM 1980 C CA . ALA A 1 258 ? 11.774 -25.336 -23.940 1.00 36.12 258 ALA A CA 1
ATOM 1981 C C . ALA A 1 258 ? 13.267 -25.176 -24.247 1.00 36.12 258 ALA A C 1
ATOM 1983 O O . ALA A 1 258 ? 13.754 -24.051 -24.383 1.00 36.12 258 ALA A O 1
ATOM 1984 N N . SER A 1 259 ? 13.978 -26.300 -24.179 1.00 37.50 259 SER A N 1
ATOM 1985 C CA . SER A 1 259 ? 15.405 -26.414 -24.479 1.00 37.50 259 SER A CA 1
ATOM 1986 C C . SER A 1 259 ? 15.611 -26.422 -25.983 1.00 37.50 259 SER A C 1
ATOM 1988 O O . SER A 1 259 ? 14.727 -26.969 -26.682 1.00 37.50 259 SER A O 1
#

pLDDT: mean 72.4, std 20.27, range [33.03, 94.81]